Protein AF-A0AAV8E8N6-F1 (afdb_monomer)

Mean predicted aligned error: 4.52 Å

Radius of gyration: 16.7 Å; Cα contacts (8 Å, |Δi|>4): 224; chains: 1; bounding box: 40×39×43 Å

pLDDT: mean 90.79, std 8.63, range [43.22, 98.56]

Organism: NCBI:txid906938

Secondary structure (DSSP, 8-state):
--EEEEE---GGGGT-TT-HHHHHHHTIIIII--SPPSEEEEEETTTT--SPPP---PPB-HHHHHHHHHHHHHTT-PPPP--SSPPPPHHHHHHHHHH-TT--S-EEEEE--TT--HHHHHHHHHHHGGGGTTTEEEEEEE-S---GGG---TTPPPPHHHHHHHHHHHHHHHT--

Nearest PDB structures (foldseek):
  8in2-assembly2_B  TM=9.311E-01  e=2.155E-17  Beta vulgaris
  2pw6-assembly1_A-2  TM=8.462E-01  e=1.421E-10  Escherichia coli K-12
  8k1n-assembly1_D  TM=3.273E-01  e=4.111E-02  Mycobacterium tuberculosis H37Rv
  8k1o-assembly1_B  TM=3.562E-01  e=6.864E-02  Mycobacterium tuberculosis H37Rv
  2f46-assembly2_B  TM=4.499E-01  e=7.352E-01  Neisseria meningitidis Z2491

Foldseek 3Di:
DDEEEDALDDLCLLPDPVPPSLVVLLCCCPPPNVDDFQAEEEEEQCQPPPDDADAQPAAADVVVVVVLCVLCVVLVNDPDDDDPPDGDHNLPRSSCCNNPVVNHHHYDYDYDDPPDDPVVVVVSVVSCVCVVVVRYYYYYGHDQDDDPVPDDDVVDDDPPVRVVSVVVVVCCVVVDD

Solvent-accessible surface area (backbone atoms only — not comparable to full-atom values): 10488 Å² total; per-residue (Å²): 86,69,74,47,78,44,72,36,76,59,78,56,53,82,76,42,84,83,43,68,69,39,58,54,33,54,39,26,46,79,77,76,44,7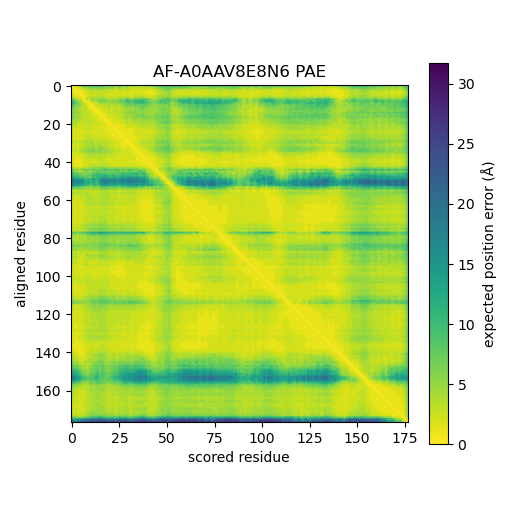0,70,82,52,74,27,35,42,36,37,24,74,43,62,89,54,88,65,94,46,65,87,59,81,41,44,74,25,66,71,55,46,53,51,51,36,52,37,35,40,76,66,71,67,43,89,64,84,88,72,92,80,70,72,71,35,46,41,50,20,56,49,42,51,43,44,46,68,82,33,78,52,24,39,30,78,44,74,62,72,84,95,63,53,72,66,55,55,53,53,50,52,59,50,52,50,66,43,21,80,74,34,27,35,40,36,40,25,46,66,98,70,85,58,78,89,72,62,69,63,90,94,50,83,77,55,66,71,56,56,51,49,52,50,51,51,53,48,60,66,72,65,67,124

Structure (mmCIF, N/CA/C/O backbone):
data_AF-A0AAV8E8N6-F1
#
_entry.id   AF-A0AAV8E8N6-F1
#
loop_
_atom_site.group_PDB
_atom_site.id
_atom_site.type_symbol
_atom_site.label_atom_id
_atom_site.label_alt_id
_atom_site.label_comp_id
_atom_site.label_asym_id
_atom_site.label_entity_id
_atom_site.label_seq_id
_atom_site.pdbx_PDB_ins_code
_atom_site.Cartn_x
_atom_site.Cartn_y
_atom_site.Cartn_z
_atom_site.occupancy
_atom_site.B_iso_or_equiv
_atom_site.auth_seq_id
_atom_site.auth_comp_id
_atom_site.auth_asym_id
_atom_site.auth_atom_id
_atom_site.pdbx_PDB_model_num
ATOM 1 N N . MET A 1 1 ? -10.208 -9.692 3.347 1.00 92.00 1 MET A N 1
ATOM 2 C CA . MET A 1 1 ? -9.450 -9.095 2.228 1.00 92.00 1 MET A CA 1
ATOM 3 C C . MET A 1 1 ? -7.968 -9.370 2.375 1.00 92.00 1 MET A C 1
ATOM 5 O O . MET A 1 1 ? -7.498 -9.444 3.506 1.00 92.00 1 MET A O 1
ATOM 9 N N . ASP A 1 2 ? -7.223 -9.505 1.283 1.00 91.50 2 ASP A N 1
ATOM 10 C CA . ASP A 1 2 ? -5.764 -9.659 1.342 1.00 91.50 2 ASP A CA 1
ATOM 11 C C . ASP A 1 2 ? -5.025 -8.322 1.492 1.00 91.50 2 ASP A C 1
ATOM 13 O O . ASP A 1 2 ? -5.600 -7.240 1.342 1.00 91.50 2 ASP A O 1
ATOM 17 N N . THR A 1 3 ? -3.747 -8.411 1.861 1.00 94.81 3 THR A N 1
ATOM 18 C CA . THR A 1 3 ? -2.829 -7.275 2.010 1.00 94.81 3 THR A CA 1
ATOM 19 C C . THR A 1 3 ? -1.630 -7.503 1.110 1.00 94.81 3 THR A C 1
ATOM 21 O O . THR A 1 3 ? -1.066 -8.595 1.102 1.00 94.81 3 THR A O 1
ATOM 24 N N . PHE A 1 4 ? -1.212 -6.460 0.399 1.00 95.38 4 PHE A N 1
ATOM 25 C CA . PHE A 1 4 ? -0.113 -6.546 -0.553 1.00 95.38 4 PHE A CA 1
ATOM 26 C C . PHE A 1 4 ? 0.960 -5.509 -0.250 1.00 95.38 4 PHE A C 1
ATOM 28 O O . PHE A 1 4 ? 0.671 -4.404 0.203 1.00 95.38 4 PHE A O 1
ATOM 35 N N . PHE A 1 5 ? 2.208 -5.871 -0.526 1.00 94.25 5 PHE A N 1
ATOM 36 C CA . PHE A 1 5 ? 3.306 -4.925 -0.659 1.00 94.25 5 PHE A CA 1
ATOM 37 C C . PHE A 1 5 ? 3.733 -4.926 -2.123 1.00 94.25 5 PHE A C 1
ATOM 39 O O . PHE A 1 5 ? 4.039 -5.987 -2.667 1.00 94.25 5 PHE A O 1
ATOM 46 N N . ILE A 1 6 ? 3.719 -3.761 -2.763 1.00 92.69 6 ILE A N 1
ATOM 47 C CA . ILE A 1 6 ? 3.996 -3.617 -4.189 1.00 92.69 6 ILE A CA 1
ATOM 48 C C . ILE A 1 6 ? 5.122 -2.604 -4.379 1.00 92.69 6 ILE A C 1
ATOM 50 O O . ILE A 1 6 ? 5.134 -1.519 -3.785 1.00 92.69 6 ILE A O 1
ATOM 54 N N . ALA A 1 7 ? 6.079 -2.979 -5.228 1.00 88.19 7 ALA A N 1
ATOM 55 C CA . ALA A 1 7 ? 7.126 -2.072 -5.652 1.00 88.19 7 ALA A CA 1
ATOM 56 C C . ALA A 1 7 ? 6.526 -0.966 -6.531 1.00 88.19 7 ALA A C 1
ATOM 58 O O . ALA A 1 7 ? 5.975 -1.262 -7.589 1.00 88.19 7 ALA A O 1
ATOM 59 N N . HIS A 1 8 ? 6.617 0.295 -6.106 1.00 80.06 8 HIS A N 1
ATOM 60 C CA . HIS A 1 8 ? 5.910 1.384 -6.793 1.00 80.06 8 HIS A CA 1
ATOM 61 C C . HIS A 1 8 ? 6.527 1.766 -8.145 1.00 80.06 8 HIS A C 1
ATOM 63 O O . HIS A 1 8 ? 5.823 2.256 -9.025 1.00 80.06 8 HIS A O 1
ATOM 69 N N . GLY A 1 9 ? 7.818 1.468 -8.324 1.00 75.69 9 GLY A N 1
ATOM 70 C CA . GLY A 1 9 ? 8.523 1.611 -9.591 1.00 75.69 9 GLY A CA 1
ATOM 71 C C . GLY A 1 9 ? 8.601 3.053 -10.098 1.00 75.69 9 GLY A C 1
ATOM 72 O O . GLY A 1 9 ? 8.315 4.017 -9.393 1.00 75.69 9 GLY A O 1
ATOM 73 N N . SER A 1 10 ? 9.038 3.208 -11.346 1.00 76.94 10 SER A N 1
ATOM 74 C CA . SER A 1 10 ? 9.109 4.518 -11.998 1.00 76.94 10 SER A CA 1
ATOM 75 C C . SER A 1 10 ? 7.748 4.919 -12.564 1.00 76.94 10 SER A C 1
ATOM 77 O O . SER A 1 10 ? 7.016 4.084 -13.093 1.00 76.94 10 SER A O 1
ATOM 79 N N . VAL A 1 11 ? 7.465 6.224 -12.590 1.00 80.50 11 VAL A N 1
ATOM 80 C CA . VAL A 1 11 ? 6.330 6.804 -13.335 1.00 80.50 11 VAL A CA 1
ATOM 81 C C . VAL A 1 11 ? 6.312 6.395 -14.815 1.00 80.50 11 VAL A C 1
ATOM 83 O O . VAL A 1 11 ? 5.247 6.364 -15.432 1.00 80.50 11 VAL A O 1
ATOM 86 N N . ASN A 1 12 ? 7.462 5.999 -15.375 1.00 84.00 12 ASN A N 1
ATOM 87 C CA . ASN A 1 12 ? 7.563 5.461 -16.732 1.00 84.00 12 ASN A CA 1
ATOM 88 C C . ASN A 1 12 ? 6.722 4.194 -16.936 1.00 84.00 12 ASN A C 1
ATOM 90 O O . ASN A 1 12 ? 6.331 3.921 -18.064 1.00 84.00 12 ASN A O 1
ATOM 94 N N . MET A 1 13 ? 6.360 3.466 -15.873 1.00 85.94 13 MET A N 1
ATOM 95 C CA . MET A 1 13 ? 5.451 2.316 -15.948 1.00 85.94 13 MET A CA 1
ATOM 96 C C . MET A 1 13 ? 4.086 2.647 -16.549 1.00 85.94 13 MET A C 1
ATOM 98 O O . MET A 1 13 ? 3.403 1.738 -17.011 1.00 85.94 13 MET A O 1
ATOM 102 N N . VAL A 1 14 ? 3.675 3.920 -16.564 1.00 85.06 14 VAL A N 1
ATOM 103 C CA . VAL A 1 14 ? 2.420 4.352 -17.197 1.00 85.06 14 VAL A CA 1
ATOM 104 C C . VAL A 1 14 ? 2.531 4.413 -18.726 1.00 85.06 14 VAL A C 1
ATOM 106 O O . VAL A 1 14 ? 1.514 4.252 -19.402 1.00 85.06 14 VAL A O 1
ATOM 109 N N . VAL A 1 15 ? 3.737 4.565 -19.279 1.00 86.06 15 VAL A N 1
ATOM 110 C CA . VAL A 1 15 ? 3.964 4.740 -20.727 1.00 86.06 15 VAL A CA 1
ATOM 111 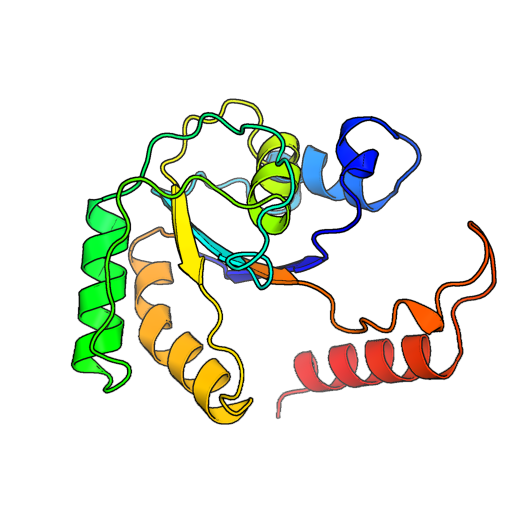C C . VAL A 1 15 ? 4.759 3.607 -21.374 1.00 86.06 15 VAL A C 1
ATOM 113 O O . VAL A 1 15 ? 4.535 3.311 -22.542 1.00 86.06 15 VAL A O 1
ATOM 116 N N . ASP A 1 16 ? 5.666 2.970 -20.639 1.00 86.19 16 ASP A N 1
ATOM 117 C CA . ASP A 1 16 ? 6.547 1.929 -21.156 1.00 86.19 16 ASP A CA 1
ATOM 118 C C . ASP A 1 16 ? 5.912 0.545 -20.977 1.00 86.19 16 ASP A C 1
ATOM 120 O O . ASP A 1 16 ? 5.837 -0.003 -19.873 1.00 86.19 16 ASP A O 1
ATOM 124 N N . GLU A 1 17 ? 5.438 -0.017 -22.088 1.00 87.44 17 GLU A N 1
ATOM 125 C CA . GLU A 1 17 ? 4.788 -1.329 -22.136 1.00 87.44 17 GLU A CA 1
ATOM 126 C C . GLU A 1 17 ? 5.757 -2.504 -21.967 1.00 87.44 17 GLU A C 1
ATOM 128 O O . GLU A 1 17 ? 5.320 -3.628 -21.730 1.00 87.44 17 GLU A O 1
ATOM 133 N N . THR A 1 18 ? 7.066 -2.259 -22.052 1.00 86.56 18 THR A N 1
ATOM 134 C CA . THR A 1 18 ? 8.084 -3.308 -21.923 1.00 86.56 18 THR A CA 1
ATOM 135 C C . THR A 1 18 ? 8.379 -3.670 -20.469 1.00 86.56 18 THR A C 1
ATOM 137 O O . THR A 1 18 ? 8.950 -4.729 -20.209 1.00 86.56 18 THR A O 1
ATOM 140 N N . ILE A 1 19 ? 7.961 -2.835 -19.509 1.00 86.12 19 ILE A N 1
ATOM 141 C CA . ILE A 1 19 ? 8.212 -3.059 -18.083 1.00 86.12 19 ILE A CA 1
ATOM 142 C C . ILE A 1 19 ? 7.335 -4.217 -17.576 1.00 86.12 19 ILE A C 1
ATOM 144 O O . ILE A 1 19 ? 6.116 -4.055 -17.483 1.00 86.12 19 ILE A O 1
ATOM 148 N N . PRO A 1 20 ? 7.909 -5.357 -17.135 1.00 85.69 20 PRO A N 1
ATOM 149 C CA . PRO A 1 20 ? 7.118 -6.529 -16.743 1.00 85.69 20 PRO A CA 1
ATOM 150 C C . PRO A 1 20 ? 6.126 -6.263 -15.602 1.00 85.69 20 PRO A C 1
ATOM 152 O O . PRO A 1 20 ? 5.019 -6.804 -15.589 1.00 85.69 20 PRO A O 1
ATOM 155 N N . ALA A 1 21 ? 6.493 -5.385 -14.661 1.00 87.25 21 ALA A N 1
ATOM 156 C CA . ALA A 1 21 ? 5.623 -4.993 -13.553 1.00 87.25 21 ALA A CA 1
ATOM 157 C C . ALA A 1 21 ? 4.324 -4.313 -14.028 1.00 87.25 21 ALA A C 1
ATOM 159 O O . ALA A 1 21 ? 3.302 -4.421 -13.355 1.00 87.25 21 ALA A O 1
ATOM 160 N N . ARG A 1 22 ? 4.327 -3.652 -15.195 1.00 91.38 22 ARG A N 1
ATOM 161 C CA . ARG A 1 22 ? 3.123 -3.036 -15.766 1.00 91.38 22 ARG A CA 1
ATOM 162 C C . ARG A 1 22 ? 2.084 -4.095 -16.122 1.00 91.38 22 ARG A C 1
ATOM 164 O O . ARG A 1 22 ? 0.941 -3.965 -15.696 1.00 91.38 22 ARG A O 1
ATOM 171 N N . SER A 1 23 ? 2.482 -5.144 -16.844 1.00 91.06 23 SER A N 1
ATOM 172 C CA . SER A 1 23 ? 1.577 -6.231 -17.240 1.00 91.06 23 SER A CA 1
ATOM 173 C C . SER A 1 23 ? 0.965 -6.922 -16.024 1.00 91.06 23 SER A C 1
ATOM 175 O O . SER A 1 23 ? -0.238 -7.166 -16.001 1.00 91.06 23 SER A O 1
ATOM 177 N N . PHE A 1 24 ? 1.765 -7.146 -14.974 1.00 92.50 24 PHE A N 1
ATOM 178 C CA . PHE A 1 24 ? 1.269 -7.663 -13.697 1.00 92.50 24 PHE A CA 1
ATOM 179 C C . PHE A 1 24 ? 0.169 -6.767 -13.102 1.00 92.50 24 PHE A C 1
ATOM 181 O O . PHE A 1 24 ? -0.919 -7.252 -12.791 1.00 92.50 24 PHE A O 1
ATOM 188 N N . LEU A 1 25 ? 0.400 -5.453 -13.000 1.00 94.19 25 LEU A N 1
ATOM 189 C CA . LEU A 1 25 ? -0.595 -4.524 -12.454 1.00 94.19 25 LEU A CA 1
ATOM 190 C C . LEU A 1 25 ? -1.843 -4.399 -13.341 1.00 94.19 25 LEU A C 1
ATOM 192 O O . LEU A 1 25 ? -2.940 -4.269 -12.815 1.00 94.19 25 LEU A O 1
ATOM 196 N N . GLN A 1 26 ? -1.714 -4.489 -14.665 1.00 94.56 26 GLN A N 1
ATOM 197 C CA . GLN A 1 26 ? -2.865 -4.474 -15.577 1.00 94.56 26 GLN A CA 1
ATOM 198 C C . GLN A 1 26 ? -3.716 -5.748 -15.471 1.00 94.56 26 GLN A C 1
ATOM 200 O O . GLN A 1 26 ? -4.938 -5.686 -15.596 1.00 94.56 26 GLN A O 1
ATOM 205 N N . SER A 1 27 ? -3.088 -6.893 -15.188 1.00 94.81 27 SER A N 1
ATOM 206 C CA . SER A 1 27 ? -3.781 -8.162 -14.919 1.00 94.81 27 SER A CA 1
ATOM 207 C C . SER A 1 27 ? -4.387 -8.246 -13.512 1.00 94.81 27 SER A C 1
ATOM 209 O O . SER A 1 27 ? -5.024 -9.235 -13.165 1.00 94.81 27 SER A O 1
ATOM 211 N N . TRP A 1 28 ? -4.226 -7.209 -12.681 1.00 95.25 28 TRP A N 1
ATOM 212 C CA . TRP A 1 28 ? -4.554 -7.255 -11.255 1.00 95.25 28 TRP A CA 1
ATOM 213 C C . TRP A 1 28 ? -5.972 -7.753 -10.959 1.00 95.25 28 TRP A C 1
ATOM 215 O O . TRP A 1 28 ? -6.145 -8.658 -10.145 1.00 95.25 28 TRP A O 1
ATOM 225 N N . LYS A 1 29 ? -6.984 -7.195 -11.634 1.00 93.50 29 LYS A N 1
ATOM 226 C CA . LYS A 1 29 ? -8.398 -7.557 -11.422 1.00 93.50 29 LYS A CA 1
ATOM 227 C C . LYS A 1 29 ? -8.732 -8.974 -11.896 1.00 93.50 29 LYS A C 1
ATOM 229 O O . LYS A 1 29 ? -9.696 -9.543 -11.402 1.00 93.50 29 LYS A O 1
ATOM 234 N N . SER A 1 30 ? -8.002 -9.533 -12.860 1.00 93.81 30 SER A N 1
ATOM 235 C CA . SER A 1 30 ? -8.275 -10.884 -13.367 1.00 93.81 30 SER A CA 1
ATOM 236 C C . SER A 1 30 ? -7.506 -11.958 -12.605 1.00 93.81 30 SER A C 1
ATOM 238 O O . SER A 1 30 ? -8.071 -13.008 -12.307 1.00 93.81 30 SER A O 1
ATOM 240 N N . ASP A 1 31 ? -6.249 -11.678 -12.262 1.00 93.81 31 ASP A N 1
ATOM 241 C CA . ASP A 1 31 ? -5.292 -12.716 -11.875 1.00 93.81 31 ASP A CA 1
ATOM 242 C C . ASP A 1 31 ? -4.976 -12.696 -10.373 1.00 93.81 31 ASP A C 1
ATOM 244 O O . ASP A 1 31 ? -4.645 -13.734 -9.802 1.00 93.81 31 ASP A O 1
ATOM 248 N N . THR A 1 32 ? -5.104 -11.534 -9.721 1.00 93.62 32 THR A N 1
ATOM 249 C CA . THR A 1 32 ? -4.682 -11.344 -8.321 1.00 93.62 32 THR A CA 1
ATOM 250 C C . THR A 1 32 ? -5.847 -11.012 -7.394 1.00 93.62 32 THR A C 1
ATOM 252 O O . THR A 1 32 ? -5.953 -11.578 -6.310 1.00 93.62 32 THR A O 1
ATOM 255 N N . MET A 1 33 ? -6.726 -10.092 -7.797 1.00 93.25 33 MET A N 1
ATOM 256 C CA . MET A 1 33 ? -7.781 -9.541 -6.948 1.00 93.25 33 MET A CA 1
ATOM 257 C C . MET A 1 33 ? -9.113 -9.425 -7.709 1.00 93.25 33 MET A C 1
ATOM 259 O O . MET A 1 33 ? -9.517 -8.323 -8.092 1.00 93.25 33 MET A O 1
ATOM 263 N N . PRO A 1 34 ? -9.812 -10.553 -7.936 1.00 90.62 34 PRO A N 1
ATOM 264 C CA . PRO A 1 34 ? -11.099 -10.554 -8.632 1.00 90.62 34 PRO A CA 1
ATOM 265 C C . PRO A 1 34 ? -12.222 -9.911 -7.811 1.00 90.62 34 PRO A C 1
ATOM 267 O O . PRO A 1 34 ? -13.189 -9.390 -8.369 1.00 90.62 34 PRO A O 1
ATOM 270 N N . GLU A 1 35 ? -12.106 -9.917 -6.481 1.00 93.62 35 GLU A N 1
ATOM 271 C CA . GLU A 1 35 ? -13.052 -9.237 -5.602 1.00 93.62 35 GLU A CA 1
ATOM 272 C C . GLU A 1 35 ? -12.821 -7.723 -5.619 1.00 93.62 35 GLU A C 1
ATOM 274 O O . GLU A 1 35 ? -11.705 -7.236 -5.449 1.00 93.62 35 GLU A O 1
ATOM 279 N N . THR A 1 36 ? -13.897 -6.950 -5.772 1.00 94.62 36 THR A N 1
ATOM 280 C CA . THR A 1 36 ? -13.811 -5.487 -5.698 1.00 94.62 36 THR A CA 1
ATOM 281 C C . THR A 1 36 ? -13.821 -5.034 -4.233 1.00 94.62 36 THR A C 1
ATOM 283 O O . THR A 1 36 ? -14.815 -5.272 -3.540 1.00 94.62 36 THR A O 1
ATOM 286 N N . PRO A 1 37 ? -12.762 -4.366 -3.735 1.00 97.38 37 PRO A N 1
ATOM 287 C CA . PRO A 1 37 ? -12.751 -3.845 -2.375 1.00 97.38 37 PRO A CA 1
ATOM 288 C C . PRO A 1 37 ? -13.731 -2.689 -2.195 1.00 97.38 37 PRO A C 1
ATOM 290 O O . PRO A 1 37 ? -13.994 -1.917 -3.117 1.00 97.38 37 PRO A O 1
ATOM 293 N N . LYS A 1 38 ? -14.232 -2.528 -0.966 1.00 98.06 38 LYS A N 1
ATOM 294 C CA . LYS A 1 38 ? -15.100 -1.393 -0.612 1.00 98.06 38 LYS A CA 1
ATOM 295 C C . LYS A 1 38 ? -14.332 -0.072 -0.589 1.00 98.06 38 LYS A C 1
ATOM 297 O O . LYS A 1 38 ? -14.908 0.976 -0.862 1.00 98.06 38 LYS A O 1
ATOM 302 N N . ALA A 1 39 ? -13.053 -0.133 -0.228 1.00 98.44 39 ALA A N 1
ATOM 303 C CA . ALA A 1 39 ? -12.111 0.976 -0.242 1.00 98.44 39 ALA A CA 1
ATOM 304 C C . ALA A 1 39 ? -10.670 0.439 -0.250 1.00 98.44 39 ALA A C 1
ATOM 306 O O . ALA A 1 39 ? -10.427 -0.721 0.097 1.00 98.44 39 ALA A O 1
ATOM 307 N N . ILE A 1 40 ? -9.715 1.289 -0.618 1.00 98.31 40 ILE A N 1
ATOM 308 C CA . ILE A 1 40 ? -8.283 0.976 -0.625 1.00 98.31 40 ILE A CA 1
ATOM 309 C C . ILE A 1 40 ? -7.571 1.872 0.390 1.00 98.31 40 ILE A C 1
ATOM 311 O O . ILE A 1 40 ? -7.747 3.091 0.373 1.00 98.31 40 ILE A O 1
ATOM 315 N N . LEU A 1 41 ? -6.751 1.267 1.250 1.00 98.25 41 LEU A N 1
ATOM 316 C CA . LEU A 1 41 ? -5.783 1.967 2.087 1.00 98.25 41 LEU A CA 1
ATOM 317 C C . LEU A 1 41 ? -4.397 1.869 1.443 1.00 98.25 41 LEU A C 1
ATOM 319 O O . LEU A 1 41 ? -3.794 0.795 1.430 1.00 98.25 41 LEU A O 1
ATOM 323 N N . MET A 1 42 ? -3.888 2.992 0.943 1.00 96.94 42 MET A N 1
ATOM 324 C CA . MET A 1 42 ? -2.528 3.109 0.417 1.00 96.94 42 MET A CA 1
ATOM 325 C C . MET A 1 42 ? -1.579 3.570 1.521 1.00 96.94 42 MET A C 1
ATOM 327 O O . MET A 1 42 ? -1.782 4.631 2.099 1.00 96.94 42 MET A O 1
ATOM 331 N N . ILE A 1 43 ? -0.517 2.817 1.789 1.00 95.50 43 ILE A N 1
ATOM 332 C CA . ILE A 1 43 ? 0.560 3.208 2.706 1.00 95.50 43 ILE A CA 1
ATOM 333 C C . ILE A 1 43 ? 1.805 3.447 1.854 1.00 95.50 43 ILE A C 1
ATOM 335 O O . ILE A 1 43 ? 2.365 2.491 1.323 1.00 95.50 43 ILE A O 1
ATOM 339 N N . SER A 1 44 ? 2.225 4.701 1.682 1.00 90.50 44 SER A N 1
ATOM 340 C CA . SER A 1 44 ? 3.302 5.061 0.744 1.00 90.50 44 SER A CA 1
ATOM 341 C C . SER A 1 44 ? 4.413 5.852 1.425 1.00 90.50 44 SER A C 1
ATOM 343 O O . SER A 1 44 ? 4.152 6.787 2.186 1.00 90.50 44 SER A O 1
ATOM 345 N N . GLY A 1 45 ? 5.661 5.494 1.113 1.00 80.44 45 GLY A N 1
ATOM 346 C CA . GLY A 1 45 ? 6.854 6.216 1.568 1.00 80.44 45 GLY A CA 1
ATOM 347 C C . GLY A 1 45 ? 7.070 7.573 0.885 1.00 80.44 45 GLY A C 1
ATOM 348 O O . GLY A 1 45 ? 7.926 8.337 1.315 1.00 80.44 45 GLY A O 1
ATOM 349 N N . HIS A 1 46 ? 6.295 7.895 -0.156 1.00 81.81 46 HIS A N 1
ATOM 350 C CA . HIS A 1 46 ? 6.444 9.129 -0.936 1.00 81.81 46 HIS A CA 1
ATOM 351 C C . HIS A 1 46 ? 5.526 10.271 -0.487 1.00 81.81 46 HIS A C 1
ATOM 353 O O . HIS A 1 46 ? 5.447 11.294 -1.173 1.00 81.81 46 HIS A O 1
ATOM 359 N N . TRP A 1 47 ? 4.873 10.139 0.671 1.00 76.62 47 TRP A N 1
ATOM 360 C CA . TRP A 1 47 ? 3.946 11.147 1.191 1.00 76.62 47 TRP A CA 1
ATOM 361 C C . TRP A 1 47 ? 4.583 12.540 1.301 1.00 76.62 47 TRP A C 1
ATOM 363 O O . TRP A 1 47 ? 3.972 13.528 0.887 1.00 76.62 47 TRP A O 1
ATOM 373 N N . ASP A 1 48 ? 5.831 12.600 1.775 1.00 75.56 48 ASP A N 1
ATOM 374 C CA . ASP A 1 48 ? 6.591 13.841 1.986 1.00 75.56 48 ASP A CA 1
ATOM 375 C C . ASP A 1 48 ? 7.211 14.409 0.694 1.00 75.56 48 ASP A C 1
ATOM 377 O O . ASP A 1 48 ? 7.947 15.392 0.737 1.00 75.56 48 ASP A O 1
ATOM 381 N N . THR A 1 49 ? 6.965 13.793 -0.470 1.00 69.38 49 THR A N 1
ATOM 382 C CA . THR A 1 49 ? 7.516 14.291 -1.737 1.00 69.38 49 THR A CA 1
ATOM 383 C C . THR A 1 49 ? 6.616 15.355 -2.370 1.00 69.38 49 THR A C 1
ATOM 385 O O . THR A 1 49 ? 5.445 15.105 -2.662 1.00 69.38 49 THR A O 1
ATOM 388 N N . ASP A 1 50 ? 7.205 16.518 -2.663 1.00 64.88 50 ASP A N 1
ATOM 389 C CA . ASP A 1 50 ? 6.580 17.636 -3.396 1.00 64.88 50 ASP A CA 1
ATOM 390 C C . ASP A 1 50 ? 6.640 17.466 -4.929 1.00 64.88 50 ASP A C 1
ATOM 392 O O . ASP A 1 50 ? 6.360 18.390 -5.695 1.00 64.88 50 ASP A O 1
ATOM 396 N N . ALA A 1 51 ? 7.046 16.286 -5.408 1.00 60.94 51 ALA A N 1
ATOM 397 C CA . ALA A 1 51 ? 7.216 16.033 -6.831 1.00 60.94 51 ALA A CA 1
ATOM 398 C C . ALA A 1 51 ? 5.860 16.032 -7.569 1.00 60.94 51 ALA A C 1
ATOM 400 O O . ALA A 1 51 ? 4.871 15.508 -7.041 1.00 60.94 51 ALA A O 1
ATOM 401 N N . PRO A 1 52 ? 5.798 16.548 -8.813 1.00 55.81 52 PRO A N 1
ATOM 402 C CA . PRO A 1 52 ? 4.612 16.429 -9.650 1.00 55.81 52 PRO A CA 1
ATOM 403 C C . PRO A 1 52 ? 4.194 14.962 -9.776 1.00 55.81 52 PRO A C 1
ATOM 405 O O . PRO A 1 52 ? 4.948 14.128 -10.273 1.00 55.81 52 PRO A O 1
ATOM 408 N N . THR A 1 53 ? 2.984 14.651 -9.320 1.00 67.81 53 THR A N 1
ATOM 409 C CA . THR A 1 53 ? 2.396 13.314 -9.419 1.00 67.81 53 THR A CA 1
ATOM 410 C C . THR A 1 53 ? 1.361 13.275 -10.537 1.00 67.81 53 THR A C 1
ATOM 412 O O . THR A 1 53 ? 0.655 14.256 -10.792 1.00 67.81 53 THR A O 1
ATOM 415 N N . LEU A 1 54 ? 1.243 12.127 -11.203 1.00 78.00 54 LEU A N 1
ATOM 416 C CA . LEU A 1 54 ? 0.124 11.867 -12.100 1.00 78.00 54 LEU A CA 1
ATOM 417 C C . LEU A 1 54 ? -1.171 11.836 -11.279 1.00 78.00 54 LEU A C 1
ATOM 419 O O . LEU A 1 54 ? -1.275 11.127 -10.276 1.00 78.00 54 LEU A O 1
ATOM 423 N N . LYS A 1 55 ? -2.168 12.622 -11.694 1.00 85.25 55 LYS A N 1
ATOM 424 C CA . LYS A 1 55 ? -3.435 12.738 -10.967 1.00 85.25 55 LYS A CA 1
ATOM 425 C C . LYS A 1 55 ? -4.318 11.522 -11.243 1.00 85.25 55 LYS A C 1
ATOM 427 O O . LYS A 1 55 ? -4.864 11.395 -12.334 1.00 85.25 55 LYS A O 1
ATOM 432 N N . TYR A 1 56 ? -4.497 10.669 -10.239 1.00 92.19 56 TYR A N 1
ATOM 433 C CA . TYR A 1 56 ? -5.459 9.566 -10.267 1.00 92.19 56 TYR A CA 1
ATOM 434 C C . TYR A 1 56 ? -6.771 10.001 -9.585 1.00 92.19 56 TYR A C 1
ATOM 436 O O . TYR A 1 56 ? -6.744 10.338 -8.399 1.00 92.19 56 TYR A O 1
ATOM 444 N N . PRO A 1 57 ? -7.908 10.067 -10.303 1.00 94.19 57 PRO A N 1
ATOM 445 C CA . PRO A 1 57 ? -9.112 10.758 -9.838 1.00 94.19 57 PRO A CA 1
ATOM 446 C C . PRO A 1 57 ? -10.041 9.876 -8.985 1.00 94.19 57 PRO A C 1
ATOM 448 O O . PRO A 1 57 ? -11.259 9.961 -9.123 1.00 94.19 57 PRO A O 1
ATOM 451 N N . ALA A 1 58 ? -9.492 9.032 -8.109 1.00 95.06 58 ALA A N 1
ATOM 452 C CA . ALA A 1 58 ? -10.325 8.232 -7.216 1.00 95.06 58 ALA A CA 1
ATOM 453 C C . ALA A 1 58 ? -11.078 9.106 -6.198 1.00 95.06 58 ALA A C 1
ATOM 455 O O . ALA A 1 58 ? -10.534 10.112 -5.726 1.00 95.06 58 ALA A O 1
ATOM 456 N N . PRO A 1 59 ? -12.311 8.726 -5.811 1.00 96.25 59 PRO A N 1
ATOM 457 C CA . PRO A 1 59 ? -12.997 9.385 -4.714 1.00 96.25 59 PRO A CA 1
ATOM 458 C C . PRO A 1 59 ? -12.205 9.198 -3.413 1.00 96.25 59 PRO A C 1
ATOM 460 O O . PRO A 1 59 ? -11.657 8.129 -3.147 1.00 96.25 59 PRO A O 1
ATOM 463 N N . GLY A 1 60 ? -12.157 10.233 -2.575 1.00 95.56 60 GLY A N 1
ATOM 464 C CA . GLY A 1 60 ? -11.598 10.098 -1.230 1.00 95.56 60 GLY A CA 1
ATOM 465 C C . GLY A 1 60 ? -12.442 9.147 -0.374 1.00 95.56 60 GLY A C 1
ATOM 466 O O . GLY A 1 60 ? -13.661 9.076 -0.541 1.00 95.56 60 GLY A O 1
ATOM 467 N N . ALA A 1 61 ? -11.812 8.438 0.564 1.00 97.19 61 ALA A N 1
ATOM 468 C CA . ALA A 1 61 ? -12.486 7.520 1.486 1.00 97.19 61 ALA A CA 1
ATOM 469 C C . ALA A 1 61 ? -12.534 8.074 2.931 1.00 97.19 61 ALA A C 1
ATOM 471 O O . ALA A 1 61 ? -11.810 7.579 3.796 1.00 97.19 61 ALA A O 1
ATOM 472 N N . PRO A 1 62 ? -13.376 9.083 3.243 1.00 96.56 62 PRO A N 1
ATOM 473 C CA . PRO A 1 62 ? -13.388 9.738 4.558 1.00 96.56 62 PRO A CA 1
ATOM 474 C C . PRO A 1 62 ? -13.765 8.793 5.708 1.00 96.56 62 PRO A C 1
ATOM 476 O O . PRO A 1 62 ? -13.173 8.870 6.779 1.00 96.56 62 PRO A O 1
ATOM 479 N N . HIS A 1 63 ? -14.690 7.853 5.484 1.00 97.38 63 HIS A N 1
ATOM 480 C CA . HIS A 1 63 ? -15.031 6.841 6.492 1.00 97.38 63 HIS A CA 1
ATOM 481 C C . HIS A 1 63 ? -13.853 5.910 6.797 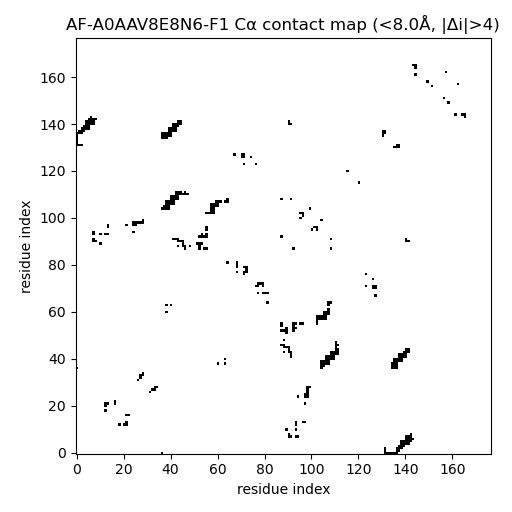1.00 97.38 63 HIS A C 1
ATOM 483 O O . HIS A 1 63 ? -13.634 5.556 7.952 1.00 97.38 63 HIS A O 1
ATOM 489 N N . LEU A 1 64 ? -13.067 5.550 5.776 1.00 98.25 64 LEU A N 1
ATOM 490 C CA . LEU A 1 64 ? -11.850 4.766 5.968 1.00 98.25 64 LEU A CA 1
ATOM 491 C C . LEU A 1 64 ? -10.783 5.581 6.710 1.00 98.25 64 LEU A C 1
ATOM 493 O O . LEU A 1 64 ? -10.160 5.051 7.621 1.00 98.25 64 LEU A O 1
ATOM 497 N N . ALA A 1 65 ? -10.604 6.862 6.372 1.00 97.88 65 ALA A N 1
ATOM 498 C CA . ALA A 1 65 ? -9.658 7.743 7.060 1.00 97.88 65 ALA A CA 1
ATOM 499 C C . ALA A 1 65 ? -9.977 7.860 8.560 1.00 97.88 65 ALA A C 1
ATOM 501 O O . ALA A 1 65 ? -9.097 7.663 9.397 1.00 97.88 65 ALA A O 1
ATOM 502 N N . GLN A 1 66 ? -11.250 8.080 8.898 1.00 97.81 66 GLN A N 1
ATOM 503 C CA . GLN A 1 66 ? -11.709 8.110 10.286 1.00 97.81 66 GLN A CA 1
ATOM 504 C C . GLN A 1 66 ? -11.457 6.769 10.990 1.00 97.81 66 GLN A C 1
ATOM 506 O O . GLN A 1 66 ? -10.928 6.739 12.099 1.00 97.81 66 GLN A O 1
ATOM 511 N N . ARG A 1 67 ? -11.773 5.650 10.330 1.00 98.31 67 ARG A N 1
ATOM 512 C CA . ARG A 1 67 ? -11.562 4.314 10.892 1.00 98.31 67 ARG A CA 1
ATOM 513 C C . ARG A 1 67 ? -10.082 4.009 11.144 1.00 98.31 67 ARG A C 1
ATOM 515 O O . ARG A 1 67 ? -9.739 3.443 12.179 1.00 98.31 67 ARG A O 1
ATOM 522 N N . VAL A 1 68 ? -9.204 4.399 10.220 1.00 98.31 68 VAL A N 1
ATOM 523 C CA . VAL A 1 68 ? -7.743 4.294 10.366 1.00 98.31 68 VAL A CA 1
ATOM 524 C C . VAL A 1 68 ? -7.269 5.117 11.561 1.00 98.31 68 VAL A C 1
ATOM 526 O O . VAL A 1 68 ? -6.556 4.584 12.410 1.00 98.31 68 VAL A O 1
ATOM 529 N N . LYS A 1 69 ? -7.701 6.380 11.666 1.00 98.19 69 LYS A N 1
ATOM 530 C CA . LYS A 1 69 ? -7.386 7.255 12.803 1.00 98.19 69 LYS A CA 1
ATOM 531 C C . LYS A 1 69 ? -7.793 6.611 14.129 1.00 98.19 69 LYS A C 1
ATOM 533 O O . LYS A 1 69 ? -6.959 6.486 15.017 1.00 98.19 69 LYS A O 1
ATOM 538 N N . GLU A 1 70 ? -9.031 6.129 14.241 1.00 98.25 70 GLU A N 1
ATOM 539 C CA . GLU A 1 70 ? -9.539 5.469 15.452 1.00 98.25 70 GLU A CA 1
ATOM 540 C C . GLU A 1 70 ? -8.694 4.255 15.868 1.00 98.25 70 GLU A C 1
ATOM 542 O O . GLU A 1 70 ? -8.342 4.119 17.044 1.00 98.25 70 GLU A O 1
ATOM 547 N N . LEU A 1 71 ? -8.353 3.376 14.916 1.00 98.50 71 LEU A N 1
ATOM 548 C CA . LEU A 1 71 ? -7.539 2.183 15.171 1.00 98.50 71 LEU A CA 1
ATOM 549 C C . LEU A 1 71 ? -6.134 2.543 15.663 1.00 98.50 71 LEU A C 1
ATOM 551 O O . LEU A 1 71 ? -5.632 1.932 16.610 1.00 98.50 71 LEU A O 1
ATOM 555 N N . LEU A 1 72 ? -5.506 3.534 15.033 1.00 98.12 72 LEU A N 1
ATOM 556 C CA . LEU A 1 72 ? -4.154 3.974 15.361 1.00 98.12 72 LEU A CA 1
ATOM 557 C C . LEU A 1 72 ? -4.098 4.743 16.686 1.00 98.12 72 LEU A C 1
ATOM 559 O O . LEU A 1 72 ? -3.247 4.432 17.522 1.00 98.12 72 LEU A O 1
ATOM 563 N N . ASP A 1 73 ? -5.021 5.677 16.918 1.00 97.62 73 ASP A N 1
ATOM 564 C CA . ASP A 1 73 ? -5.113 6.432 18.171 1.00 97.62 73 ASP A CA 1
ATOM 565 C C . ASP A 1 73 ? -5.343 5.481 19.358 1.00 97.62 73 ASP A C 1
ATOM 567 O O . ASP A 1 73 ? -4.604 5.522 20.343 1.00 97.62 73 ASP A O 1
ATOM 571 N N . THR A 1 74 ? -6.296 4.549 19.235 1.00 97.69 74 THR A N 1
ATOM 572 C CA . THR A 1 74 ? -6.609 3.570 20.296 1.00 97.69 74 THR A CA 1
ATOM 573 C C . THR A 1 74 ? -5.456 2.596 20.553 1.00 97.69 74 THR A C 1
ATOM 575 O O . THR A 1 74 ? -5.289 2.109 21.670 1.00 97.69 74 THR A O 1
ATOM 578 N N . SER A 1 75 ? -4.629 2.328 19.540 1.00 97.75 75 SER A N 1
ATOM 579 C CA . SER 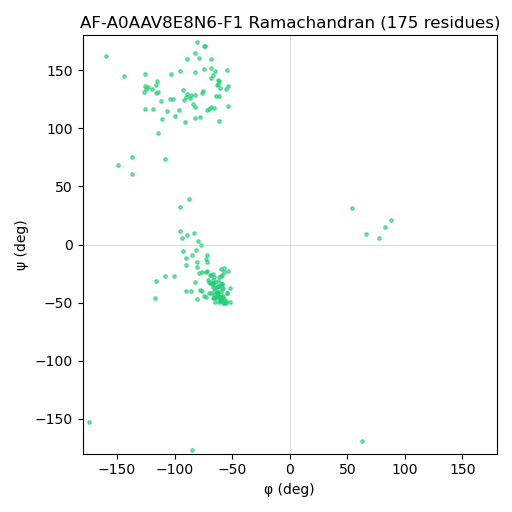A 1 75 ? -3.472 1.430 19.648 1.00 97.75 75 SER A CA 1
ATOM 580 C C . SER A 1 75 ? -2.182 2.143 20.082 1.00 97.75 75 SER A C 1
ATOM 582 O O . SER A 1 75 ? -1.117 1.529 20.076 1.00 97.75 75 SER A O 1
ATOM 584 N N . GLY A 1 76 ? -2.252 3.425 20.466 1.00 97.06 76 GLY A N 1
ATOM 585 C CA . GLY A 1 76 ? -1.110 4.179 20.993 1.00 97.06 76 GLY A CA 1
ATOM 586 C C . GLY A 1 76 ? -0.174 4.763 19.930 1.00 97.06 76 GLY A C 1
ATOM 587 O O . GLY A 1 76 ? 0.942 5.161 20.257 1.00 97.06 76 GLY A O 1
ATOM 588 N N . PHE A 1 77 ? -0.610 4.826 18.668 1.00 95.94 77 PHE A N 1
ATOM 589 C CA . PHE A 1 77 ? 0.134 5.464 17.572 1.00 95.94 77 PHE A CA 1
ATOM 590 C C . PHE A 1 77 ? -0.245 6.936 17.368 1.00 95.94 77 PHE A C 1
ATOM 592 O O . PHE A 1 77 ? 0.385 7.609 16.553 1.00 95.94 77 PHE A O 1
ATOM 599 N N . GLY A 1 78 ? -1.256 7.417 18.095 1.00 89.06 78 GLY A N 1
ATOM 600 C CA . GLY A 1 78 ? -1.769 8.777 18.000 1.00 89.06 78 GLY A CA 1
ATOM 601 C C . GLY A 1 78 ? -0.892 9.863 18.645 1.00 89.06 78 GLY A C 1
ATOM 602 O O . GLY A 1 78 ? 0.048 9.555 19.385 1.00 89.06 78 GLY A O 1
ATOM 603 N N . PRO A 1 79 ? -1.228 11.145 18.410 1.00 93.75 79 PRO A N 1
ATOM 604 C CA . PRO A 1 79 ? -2.384 11.590 17.626 1.00 93.75 79 PRO A CA 1
ATOM 605 C C . PRO A 1 79 ? -2.155 11.441 16.114 1.00 93.75 79 PRO A C 1
ATOM 607 O O . PRO A 1 79 ? -1.136 11.885 15.587 1.00 93.75 79 PRO A O 1
ATOM 610 N N . VAL A 1 80 ? -3.108 10.821 15.413 1.00 95.19 80 VAL A N 1
ATOM 611 C CA . VAL A 1 80 ? -3.120 10.756 13.944 1.00 95.19 80 VAL A CA 1
ATOM 612 C C . VAL A 1 80 ? -3.880 11.950 13.383 1.00 95.19 80 VAL A C 1
ATOM 614 O O . VAL A 1 80 ? -5.030 12.180 13.745 1.00 95.19 80 VAL A O 1
ATOM 617 N N . GLU A 1 81 ? -3.265 12.699 12.474 1.00 94.25 81 GLU A N 1
ATOM 618 C CA . GLU A 1 81 ? -3.882 13.864 11.833 1.00 94.25 81 GLU A CA 1
ATOM 619 C C . GLU A 1 81 ? -4.527 13.507 10.488 1.00 94.25 81 GLU A C 1
ATOM 621 O O . GLU A 1 81 ? -4.067 12.618 9.772 1.00 94.25 81 GLU A O 1
ATOM 626 N N . GLU A 1 82 ? -5.596 14.224 10.135 1.00 94.25 82 GLU A N 1
ATOM 627 C CA . GLU A 1 82 ? -6.267 14.093 8.839 1.00 94.25 82 GLU A CA 1
ATOM 628 C C . GLU A 1 82 ? -5.908 15.271 7.932 1.00 94.25 82 GLU A C 1
ATOM 630 O O . GLU A 1 82 ? -6.168 16.426 8.271 1.00 94.25 82 GLU A O 1
ATOM 635 N N . ASP A 1 83 ? -5.404 14.974 6.736 1.00 91.69 83 ASP A N 1
ATOM 636 C CA . ASP A 1 83 ? -5.245 15.961 5.671 1.00 91.69 83 ASP A CA 1
ATOM 637 C C . ASP A 1 83 ? -6.305 15.730 4.587 1.00 91.69 83 ASP A C 1
ATOM 639 O O . ASP A 1 83 ? -6.327 14.703 3.911 1.00 91.69 83 ASP A O 1
ATOM 643 N N . LYS A 1 84 ? -7.212 16.700 4.434 1.00 89.75 84 LYS A N 1
ATOM 644 C CA . LYS A 1 84 ? -8.314 16.652 3.457 1.00 89.75 84 LYS A CA 1
ATOM 645 C C . LYS A 1 84 ? -7.943 17.256 2.102 1.00 89.75 84 LYS A C 1
ATOM 647 O O . LYS A 1 84 ? -8.723 17.141 1.159 1.00 89.75 84 LYS A O 1
ATOM 652 N N . ALA A 1 85 ? -6.806 17.944 2.019 1.00 86.56 85 ALA A N 1
ATOM 653 C CA . ALA A 1 85 ? -6.331 18.625 0.822 1.00 86.56 85 ALA A CA 1
ATOM 654 C C . ALA A 1 85 ? -5.252 17.817 0.088 1.00 86.56 85 ALA A C 1
ATOM 656 O O . ALA A 1 85 ? -5.120 17.942 -1.133 1.00 86.56 85 ALA A O 1
ATOM 657 N N . ARG A 1 86 ? -4.493 16.981 0.804 1.00 84.69 86 ARG A N 1
ATOM 658 C CA . ARG A 1 86 ? -3.444 16.149 0.216 1.00 84.69 86 ARG A CA 1
ATOM 659 C C . ARG A 1 86 ? -4.037 15.100 -0.725 1.00 84.69 86 ARG A C 1
ATOM 661 O O . ARG A 1 86 ? -4.794 14.220 -0.328 1.00 84.69 86 ARG A O 1
ATOM 668 N N . GLY A 1 87 ? -3.664 15.194 -1.999 1.00 84.88 87 GLY A N 1
ATOM 669 C CA . GLY A 1 87 ? -3.921 14.151 -2.991 1.00 84.88 87 GLY A CA 1
ATOM 670 C C . GLY A 1 87 ? -2.908 13.009 -2.907 1.00 84.88 87 GLY A C 1
ATOM 671 O O . GLY A 1 87 ? -1.906 13.111 -2.197 1.00 84.88 87 GLY A O 1
ATOM 672 N N . LEU A 1 88 ? -3.141 11.955 -3.691 1.00 89.94 88 LEU A N 1
ATOM 673 C CA . LEU A 1 88 ? -2.274 10.777 -3.723 1.00 89.94 88 LEU A CA 1
ATOM 674 C C . LEU A 1 88 ? -0.860 11.104 -4.219 1.00 89.94 88 LEU A C 1
ATOM 676 O O . LEU A 1 88 ? -0.709 11.816 -5.214 1.00 89.94 88 LEU A O 1
ATOM 680 N N . ASP A 1 89 ? 0.171 10.561 -3.571 1.00 88.75 89 ASP A N 1
ATOM 681 C CA . ASP A 1 89 ? 1.537 10.626 -4.113 1.00 88.75 89 ASP A CA 1
ATOM 682 C C . ASP A 1 89 ? 1.731 9.683 -5.311 1.00 88.75 89 ASP A C 1
ATOM 684 O O . ASP A 1 89 ? 0.855 8.882 -5.638 1.00 88.75 89 ASP A O 1
ATOM 688 N N . HIS A 1 90 ? 2.867 9.802 -6.002 1.00 86.81 90 HIS A N 1
ATOM 689 C CA . HIS A 1 90 ? 3.125 9.026 -7.219 1.00 86.81 90 HIS A CA 1
ATOM 690 C C . HIS A 1 90 ? 3.267 7.525 -6.956 1.00 86.81 90 HIS A C 1
ATOM 692 O O . HIS A 1 90 ? 2.896 6.719 -7.809 1.00 86.81 90 HIS A O 1
ATOM 698 N N . GLY A 1 91 ? 3.769 7.157 -5.773 1.00 85.06 91 GLY A N 1
ATOM 699 C CA . GLY A 1 91 ? 3.875 5.773 -5.347 1.00 85.06 91 GLY A CA 1
ATOM 700 C C . GLY A 1 91 ? 2.494 5.133 -5.247 1.00 85.06 91 GLY A C 1
ATOM 701 O O . GLY A 1 91 ? 2.318 3.989 -5.646 1.00 85.06 91 GLY A O 1
ATOM 702 N N . ALA A 1 92 ? 1.484 5.895 -4.825 1.00 90.56 92 ALA A N 1
ATOM 703 C CA . ALA A 1 92 ? 0.102 5.440 -4.834 1.00 90.56 92 ALA A CA 1
ATOM 704 C C . ALA A 1 92 ? -0.573 5.554 -6.215 1.00 90.56 92 ALA A C 1
ATOM 706 O O . ALA A 1 92 ? -1.230 4.613 -6.665 1.00 90.56 92 ALA A O 1
ATOM 707 N N . SER A 1 93 ? -0.443 6.693 -6.898 1.00 91.00 93 SER A N 1
ATOM 708 C CA . SER A 1 93 ? -1.254 7.000 -8.083 1.00 91.00 93 SER A CA 1
ATOM 709 C C . SER A 1 93 ? -0.912 6.141 -9.303 1.00 91.00 93 SER A C 1
ATOM 711 O O . SER A 1 93 ? -1.829 5.667 -9.972 1.00 91.00 93 SER A O 1
ATOM 713 N N . VAL A 1 94 ? 0.374 5.887 -9.573 1.00 90.12 94 VAL A N 1
ATOM 714 C CA . VAL A 1 94 ? 0.829 5.109 -10.744 1.00 90.12 94 VAL A CA 1
ATOM 715 C C . VAL A 1 94 ? 0.301 3.680 -10.700 1.00 90.12 94 VAL A C 1
ATOM 717 O O . VAL A 1 94 ? -0.201 3.167 -11.698 1.00 90.12 94 VAL A O 1
ATOM 720 N N . GLN A 1 95 ? 0.376 3.045 -9.532 1.00 91.06 95 GLN A N 1
ATOM 721 C CA . GLN A 1 95 ? -0.072 1.667 -9.361 1.00 91.06 95 GLN A CA 1
ATOM 722 C C . GLN A 1 95 ? -1.582 1.556 -9.543 1.00 91.06 95 GLN A C 1
ATOM 724 O O . GLN A 1 95 ? -2.065 0.707 -10.289 1.00 91.06 95 GLN A O 1
ATOM 729 N N . LEU A 1 96 ? -2.332 2.466 -8.918 1.00 94.75 96 LEU A N 1
ATOM 730 C CA . LEU A 1 96 ? -3.787 2.459 -8.998 1.00 94.75 96 LEU A CA 1
ATOM 731 C C . LEU A 1 96 ? -4.300 2.758 -10.410 1.00 94.75 96 LEU A C 1
ATOM 733 O O . LEU A 1 96 ? -5.288 2.156 -10.817 1.00 94.75 96 LEU A O 1
ATOM 737 N N . MET A 1 97 ? -3.607 3.599 -11.187 1.00 94.12 97 MET A N 1
ATOM 738 C CA . MET A 1 97 ? -3.920 3.807 -12.608 1.00 94.12 97 MET A CA 1
ATOM 739 C C . MET A 1 97 ? -3.846 2.516 -13.428 1.00 94.12 97 MET A C 1
ATOM 741 O O . MET A 1 97 ? -4.611 2.359 -14.375 1.00 94.12 97 MET A O 1
ATOM 745 N N . LEU A 1 98 ? -2.930 1.607 -13.086 1.00 94.19 98 LEU A N 1
ATOM 746 C CA . LEU A 1 98 ? -2.754 0.33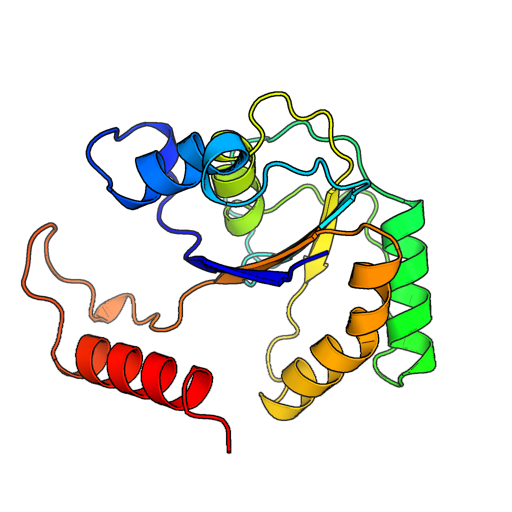9 -13.794 1.00 94.19 98 LEU A CA 1
ATOM 747 C C . LEU A 1 98 ? -3.701 -0.748 -13.269 1.00 94.19 98 LEU A C 1
ATOM 749 O O . LEU A 1 98 ? -4.269 -1.487 -14.066 1.00 94.19 98 LEU A O 1
ATOM 753 N N . MET A 1 99 ? -3.899 -0.815 -11.951 1.00 95.38 99 MET A N 1
ATOM 754 C CA . MET A 1 99 ? -4.725 -1.839 -11.298 1.00 95.38 99 MET A CA 1
ATOM 755 C C . MET A 1 99 ? -6.231 -1.572 -11.412 1.00 95.38 99 MET A C 1
ATOM 757 O O . MET A 1 99 ? -7.021 -2.502 -11.570 1.00 95.38 99 MET A O 1
ATOM 761 N N . TYR A 1 100 ? -6.637 -0.306 -11.295 1.00 96.44 100 TYR A N 1
ATOM 762 C CA . TYR A 1 100 ? -8.033 0.131 -11.214 1.00 96.44 100 TYR A CA 1
ATOM 763 C C . TYR A 1 100 ? -8.273 1.376 -12.088 1.00 96.44 100 TYR A C 1
ATOM 765 O O . TYR A 1 100 ? -8.675 2.424 -11.584 1.00 96.44 100 TYR A O 1
ATOM 773 N N . PRO A 1 101 ? -8.054 1.298 -13.411 1.00 95.50 101 PRO A N 1
ATOM 774 C CA . PRO A 1 101 ? -8.071 2.466 -14.297 1.00 95.50 101 PRO A CA 1
ATOM 775 C C . PRO A 1 101 ? -9.386 3.260 -14.272 1.00 95.50 101 PRO A C 1
ATOM 777 O O . PRO A 1 101 ? -9.388 4.451 -14.574 1.00 95.50 101 PRO A O 1
ATOM 780 N N . GLU A 1 102 ? -10.506 2.635 -13.892 1.00 96.25 102 GLU A N 1
ATOM 781 C CA . GLU A 1 102 ? -11.809 3.300 -13.813 1.00 96.25 102 GLU A CA 1
ATOM 782 C C . GLU A 1 102 ? -11.932 4.283 -12.636 1.00 96.25 102 GLU A C 1
ATOM 784 O O . GLU A 1 102 ? -12.856 5.095 -12.620 1.00 96.25 102 GLU A O 1
ATOM 789 N N . ALA A 1 103 ? -11.022 4.229 -11.655 1.00 96.75 103 ALA A N 1
ATOM 790 C CA . ALA A 1 103 ? -10.970 5.140 -10.509 1.00 96.75 103 ALA A CA 1
ATOM 791 C C . ALA A 1 103 ? -12.279 5.244 -9.700 1.00 96.75 103 ALA A C 1
ATOM 793 O O . ALA A 1 103 ? -12.580 6.279 -9.111 1.00 96.75 103 ALA A O 1
ATOM 794 N N . THR A 1 104 ? -13.064 4.166 -9.638 1.00 97.38 104 THR A N 1
ATOM 795 C CA . THR A 1 104 ? -14.365 4.156 -8.947 1.00 97.38 104 THR A CA 1
ATOM 796 C C . THR A 1 104 ? -14.281 3.760 -7.475 1.00 97.38 104 THR A C 1
ATOM 798 O O . THR A 1 104 ? -15.229 3.989 -6.726 1.00 97.38 104 THR A O 1
ATOM 801 N N . ILE A 1 105 ? -13.178 3.138 -7.051 1.00 98.00 105 ILE A N 1
ATOM 802 C CA . ILE A 1 105 ? -13.007 2.636 -5.684 1.00 98.00 105 ILE A CA 1
ATOM 803 C C . ILE A 1 105 ? -12.483 3.772 -4.791 1.00 98.00 105 ILE A C 1
ATOM 805 O O . ILE A 1 105 ? -11.476 4.385 -5.148 1.00 98.00 105 ILE A O 1
ATOM 809 N N . PRO A 1 106 ? -13.109 4.048 -3.630 1.00 98.00 106 PRO A N 1
ATOM 810 C CA . PRO A 1 106 ? -12.615 5.048 -2.691 1.00 98.00 106 PRO A CA 1
ATOM 811 C C . PRO A 1 106 ? -11.214 4.735 -2.164 1.00 98.00 106 PRO A C 1
ATOM 813 O O . PRO A 1 106 ? -10.944 3.609 -1.743 1.00 98.00 106 PRO A O 1
ATOM 816 N N . VAL A 1 107 ? -10.339 5.742 -2.126 1.00 97.88 107 VAL A N 1
ATOM 817 C CA . VAL A 1 107 ? -8.955 5.604 -1.649 1.00 97.88 107 VAL A CA 1
ATOM 818 C C . VAL A 1 107 ? -8.710 6.518 -0.451 1.00 97.88 107 VAL A C 1
ATOM 820 O O . VAL A 1 107 ? -9.067 7.697 -0.453 1.00 97.88 107 VAL A O 1
ATOM 823 N N . CYS A 1 108 ? -8.085 5.966 0.585 1.00 96.31 108 CYS A N 1
ATOM 824 C CA . CYS A 1 108 ? -7.455 6.708 1.670 1.00 96.31 108 CYS A CA 1
ATOM 825 C C . CYS A 1 108 ? -5.955 6.430 1.610 1.00 96.31 108 CYS A C 1
ATOM 827 O O . CYS A 1 108 ? -5.544 5.300 1.339 1.00 96.31 108 CYS A O 1
ATOM 829 N N . GLN A 1 109 ? -5.140 7.448 1.862 1.00 95.38 109 GLN A N 1
ATOM 830 C CA . GLN A 1 109 ? -3.701 7.285 1.933 1.00 95.38 109 GLN A CA 1
ATOM 831 C C . GLN A 1 109 ? -3.188 7.611 3.339 1.00 95.38 109 GLN A C 1
ATOM 833 O O . GLN A 1 109 ? -3.613 8.585 3.953 1.00 95.38 109 GLN A O 1
ATOM 838 N N . LEU A 1 110 ? -2.270 6.777 3.821 1.00 95.62 110 LEU A N 1
ATOM 839 C CA . LEU A 1 110 ? -1.583 6.882 5.100 1.00 95.62 110 LEU A CA 1
ATOM 840 C C . LEU A 1 110 ? -0.088 7.135 4.863 1.00 95.62 110 LEU A C 1
ATOM 842 O O . LEU A 1 110 ? 0.553 6.439 4.069 1.00 95.62 110 LEU A O 1
ATOM 846 N N . SER A 1 111 ? 0.465 8.127 5.559 1.00 92.75 111 SER A N 1
ATOM 847 C CA . SER A 1 111 ? 1.893 8.445 5.520 1.00 92.75 111 SER A CA 1
ATOM 848 C C . SER A 1 111 ? 2.728 7.437 6.313 1.00 92.75 111 SER A C 1
ATOM 850 O O . SER A 1 111 ? 2.279 6.850 7.302 1.00 92.75 111 SER A O 1
ATOM 852 N N . VAL A 1 112 ? 3.981 7.251 5.899 1.00 90.94 112 VAL A N 1
ATOM 853 C CA . VAL A 1 112 ? 4.978 6.488 6.659 1.00 90.94 112 VAL A CA 1
ATOM 854 C C . VAL A 1 112 ? 5.773 7.448 7.541 1.00 90.94 112 VAL A C 1
ATOM 856 O O . VAL A 1 112 ? 6.228 8.490 7.086 1.00 90.94 112 VAL A O 1
ATOM 859 N N . GLN A 1 113 ? 5.943 7.100 8.817 1.00 90.00 113 GLN A N 1
ATOM 860 C CA . GLN A 1 113 ? 6.647 7.945 9.783 1.00 90.00 113 GLN A CA 1
ATOM 861 C C . GLN A 1 113 ? 8.165 7.772 9.693 1.00 90.00 113 GLN A C 1
ATOM 863 O O . GLN A 1 113 ? 8.711 6.758 10.131 1.00 90.00 113 GLN A O 1
ATOM 868 N N . ASN A 1 114 ? 8.851 8.794 9.185 1.00 85.94 114 ASN A N 1
ATOM 869 C CA . ASN A 1 114 ? 10.309 8.830 9.155 1.00 85.94 114 ASN A CA 1
ATOM 870 C C . ASN A 1 114 ? 10.902 8.783 10.575 1.00 85.94 114 ASN A C 1
ATOM 872 O O . ASN A 1 114 ? 10.389 9.392 11.515 1.00 85.94 114 ASN A O 1
ATOM 876 N N . GLY A 1 115 ? 12.002 8.045 10.738 1.00 87.88 115 GLY A N 1
ATOM 877 C CA . GLY A 1 115 ? 12.727 7.947 12.011 1.00 87.88 115 GLY A CA 1
ATOM 878 C C . GLY A 1 115 ? 12.090 7.035 13.069 1.00 87.88 115 GLY A C 1
ATOM 879 O O . GLY A 1 115 ? 12.596 6.970 14.190 1.00 87.88 115 GLY A O 1
ATOM 880 N N . LYS A 1 116 ? 11.007 6.315 12.747 1.00 93.38 116 LYS A N 1
ATOM 881 C CA . LYS A 1 116 ? 10.467 5.246 13.602 1.00 93.38 116 LYS A CA 1
ATOM 882 C C . LYS A 1 116 ? 11.106 3.892 13.267 1.00 93.38 116 LYS A C 1
ATOM 884 O O . LYS A 1 116 ? 11.698 3.704 12.208 1.00 93.38 116 LYS A O 1
ATOM 889 N N . SER A 1 117 ? 11.040 2.949 14.209 1.00 95.69 117 SER A N 1
ATOM 890 C CA . SER A 1 117 ? 11.666 1.629 14.064 1.00 95.69 117 SER A CA 1
ATOM 891 C C . SER A 1 117 ? 10.843 0.684 13.179 1.00 95.69 117 SER A C 1
ATOM 893 O O . SER A 1 117 ? 9.630 0.834 13.032 1.00 95.69 117 SER A O 1
ATOM 895 N N . ALA A 1 118 ? 11.481 -0.364 12.649 1.00 93.00 118 ALA A N 1
ATOM 896 C CA . ALA A 1 118 ? 10.770 -1.436 11.948 1.00 93.00 118 ALA A CA 1
ATOM 897 C C . ALA A 1 118 ? 9.705 -2.105 12.839 1.00 93.00 118 ALA A C 1
ATOM 899 O O . ALA A 1 118 ? 8.614 -2.417 12.369 1.00 93.00 118 ALA A O 1
ATOM 900 N N . GLU A 1 119 ? 9.986 -2.267 14.137 1.00 96.44 119 GLU A N 1
ATOM 901 C CA . GLU A 1 119 ? 9.021 -2.786 15.111 1.00 96.44 119 GLU A CA 1
ATOM 902 C C . GLU A 1 119 ? 7.793 -1.876 15.253 1.00 96.44 119 GLU A C 1
ATOM 904 O O . GLU A 1 119 ? 6.666 -2.371 15.294 1.00 96.44 119 GLU A O 1
ATOM 909 N N . TYR A 1 120 ? 7.989 -0.552 15.270 1.00 96.50 120 TYR A N 1
ATOM 910 C CA . TYR A 1 120 ? 6.887 0.409 15.284 1.00 96.50 120 TYR A CA 1
ATOM 911 C C . TYR A 1 120 ? 5.975 0.207 14.068 1.00 96.50 120 TYR A C 1
ATOM 913 O O . TYR A 1 120 ? 4.770 0.034 14.234 1.00 96.50 120 TYR A O 1
ATOM 921 N N . HIS A 1 121 ? 6.538 0.149 12.857 1.00 95.88 121 HIS A N 1
ATOM 922 C CA . HIS A 1 121 ? 5.747 -0.043 11.637 1.00 95.88 121 HIS A CA 1
ATOM 923 C C . HIS A 1 121 ? 5.102 -1.432 11.555 1.00 95.88 121 HIS A C 1
ATOM 925 O O . HIS A 1 121 ? 3.976 -1.563 11.077 1.00 95.88 121 HIS A O 1
ATOM 931 N N . TYR A 1 122 ? 5.768 -2.466 12.073 1.00 95.62 122 TYR A N 1
ATOM 932 C CA . TYR A 1 122 ? 5.193 -3.804 12.177 1.00 95.62 122 TYR A CA 1
ATOM 933 C C . TYR A 1 122 ? 3.965 -3.823 13.098 1.00 95.62 122 TYR A C 1
ATOM 935 O O . TYR A 1 122 ? 2.924 -4.376 12.740 1.00 95.62 122 TYR A O 1
ATOM 943 N N . ASN A 1 123 ? 4.057 -3.186 14.267 1.00 97.75 123 ASN A N 1
ATOM 944 C CA . ASN A 1 123 ? 2.937 -3.093 15.201 1.00 97.75 123 ASN A CA 1
ATOM 945 C C . ASN A 1 123 ? 1.829 -2.152 14.692 1.00 97.75 123 ASN A C 1
ATOM 947 O O . ASN A 1 123 ? 0.657 -2.430 14.931 1.00 97.75 123 ASN A O 1
ATOM 951 N N . LEU A 1 124 ? 2.168 -1.113 13.922 1.00 97.31 124 LEU A N 1
ATOM 952 C CA . LEU A 1 124 ? 1.191 -0.287 13.204 1.00 97.31 124 LEU A CA 1
ATOM 953 C C . LEU A 1 124 ? 0.385 -1.142 12.215 1.00 97.31 124 LEU A C 1
ATOM 955 O O .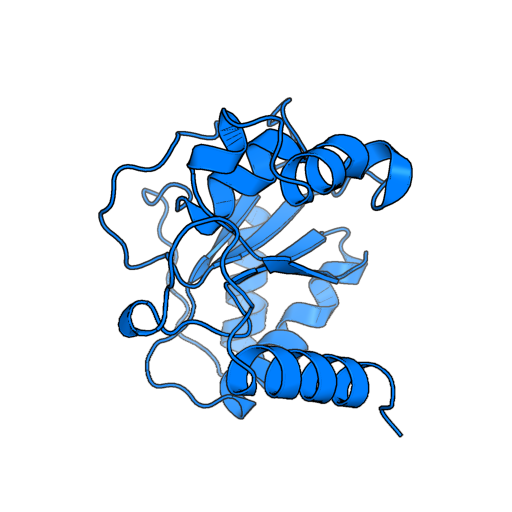 LEU A 1 124 ? -0.841 -1.077 12.196 1.00 97.31 124 LEU A O 1
ATOM 959 N N . GLY A 1 125 ? 1.051 -2.016 11.454 1.00 96.81 125 GLY A N 1
ATOM 960 C CA . GLY A 1 125 ? 0.379 -2.975 10.572 1.00 96.81 125 GLY A CA 1
ATOM 961 C C . GLY A 1 125 ? -0.575 -3.916 11.319 1.00 96.81 125 GLY A C 1
ATOM 962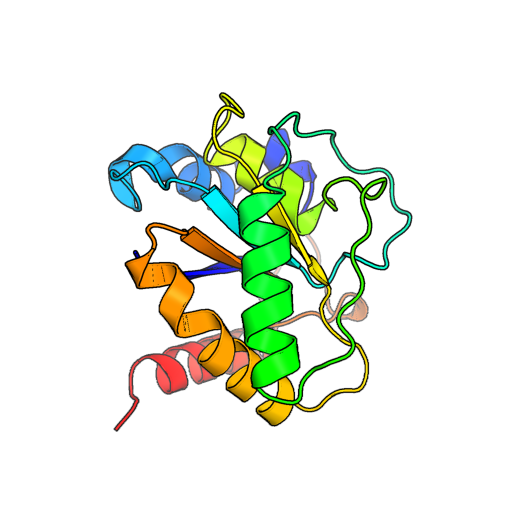 O O . GLY A 1 125 ? -1.676 -4.177 10.838 1.00 96.81 125 GLY A O 1
ATOM 963 N N . LYS A 1 126 ? -0.207 -4.372 12.527 1.00 97.62 126 LYS A N 1
ATOM 964 C CA . LYS A 1 126 ? -1.110 -5.162 13.386 1.00 97.62 126 LYS A CA 1
ATOM 965 C C . LYS A 1 126 ? -2.347 -4.371 13.811 1.00 97.62 126 LYS A C 1
ATOM 967 O O . LYS A 1 126 ? -3.440 -4.926 13.790 1.00 97.62 126 LYS A O 1
ATOM 972 N N . ALA A 1 127 ? -2.188 -3.096 14.170 1.00 98.19 127 ALA A N 1
ATOM 973 C CA . ALA A 1 127 ? -3.308 -2.234 14.551 1.00 98.19 127 ALA A CA 1
ATOM 974 C C . ALA A 1 127 ? -4.309 -2.032 13.398 1.00 98.19 127 ALA A C 1
ATOM 976 O O . ALA A 1 127 ? -5.510 -1.925 13.630 1.00 98.19 127 ALA A O 1
ATOM 977 N N . LEU A 1 128 ? -3.828 -2.039 12.151 1.00 98.38 128 LEU A N 1
ATOM 978 C CA . LEU A 1 128 ? -4.653 -1.898 10.946 1.00 98.38 128 LEU A CA 1
ATOM 979 C C . LEU A 1 128 ? -5.263 -3.215 10.442 1.00 98.38 128 LEU A C 1
ATOM 981 O O . LEU A 1 128 ? -6.115 -3.185 9.554 1.00 98.38 128 LEU A O 1
ATOM 985 N N . ALA A 1 129 ? -4.864 -4.366 10.994 1.00 97.81 129 ALA A N 1
ATOM 986 C CA . ALA A 1 129 ? -5.318 -5.681 10.541 1.00 97.81 129 ALA A CA 1
ATOM 987 C C . ALA A 1 129 ? -6.854 -5.847 10.451 1.00 97.81 129 ALA A C 1
ATOM 989 O O . ALA A 1 129 ? -7.294 -6.455 9.470 1.00 97.81 129 ALA A O 1
ATOM 990 N N . PRO A 1 130 ? -7.682 -5.288 11.367 1.00 98.25 130 PRO A N 1
ATOM 991 C CA . PRO A 1 130 ? -9.142 -5.423 11.302 1.00 98.25 130 PRO A CA 1
ATOM 992 C C . PRO A 1 130 ? -9.781 -4.884 10.014 1.00 98.25 130 PRO A C 1
ATOM 994 O O . PRO A 1 130 ? -10.823 -5.377 9.592 1.00 98.25 130 PRO A O 1
ATOM 997 N N . LEU A 1 131 ? -9.147 -3.919 9.337 1.00 98.56 131 LEU A N 1
ATOM 998 C CA . LEU A 1 131 ? -9.675 -3.331 8.098 1.00 98.56 131 LEU A CA 1
ATOM 999 C C . LEU A 1 131 ? -9.864 -4.376 6.984 1.00 98.56 131 LEU A C 1
ATOM 1001 O O . LEU A 1 131 ? -10.745 -4.238 6.132 1.00 98.56 131 LEU A O 1
ATOM 1005 N N . ARG A 1 132 ? -9.073 -5.457 7.009 1.00 97.44 132 ARG A N 1
ATOM 1006 C CA . ARG A 1 132 ? -9.190 -6.571 6.059 1.00 97.44 132 ARG A CA 1
ATOM 1007 C C . ARG A 1 132 ? -10.551 -7.257 6.141 1.00 97.44 132 ARG A C 1
ATOM 1009 O O . ARG A 1 132 ? -11.071 -7.675 5.104 1.00 97.44 132 ARG A O 1
ATOM 1016 N N . ASP A 1 133 ? -11.120 -7.361 7.337 1.00 97.56 133 ASP A N 1
ATOM 1017 C CA . ASP A 1 133 ? -12.429 -7.981 7.575 1.00 97.56 133 ASP A CA 1
ATOM 1018 C C . ASP A 1 133 ? -13.575 -7.014 7.242 1.00 97.56 133 ASP A C 1
ATOM 1020 O O . ASP A 1 133 ? -14.696 -7.421 6.942 1.00 97.56 133 ASP A O 1
ATOM 1024 N N . GLU A 1 134 ? -13.275 -5.715 7.196 1.00 97.88 134 GLU A N 1
ATOM 1025 C CA . GLU A 1 134 ? -14.210 -4.656 6.808 1.00 97.88 134 GLU A CA 1
ATOM 1026 C C . GLU A 1 134 ? -14.337 -4.510 5.273 1.00 97.88 134 GLU A C 1
ATOM 1028 O O . GLU A 1 134 ? -15.206 -3.785 4.777 1.00 97.88 134 GLU A O 1
ATOM 1033 N N . GLY A 1 135 ? -13.542 -5.265 4.502 1.00 97.75 135 GLY A N 1
ATOM 1034 C CA . GLY A 1 135 ? -13.527 -5.250 3.034 1.00 97.75 135 GLY A CA 1
ATOM 1035 C C . GLY A 1 135 ? -12.579 -4.207 2.435 1.00 97.75 135 GLY A C 1
ATOM 1036 O O . GLY A 1 135 ? -12.760 -3.809 1.280 1.00 97.75 135 GLY A O 1
ATOM 1037 N N . VAL A 1 136 ? -11.596 -3.748 3.216 1.00 98.50 136 VAL A N 1
ATOM 1038 C CA . VAL A 1 136 ? -10.557 -2.809 2.779 1.00 98.50 136 VAL A CA 1
ATOM 1039 C C . VAL A 1 136 ? -9.372 -3.578 2.208 1.00 98.50 136 VAL A C 1
ATOM 1041 O O . VAL A 1 136 ? -8.835 -4.478 2.854 1.00 98.50 136 VAL A O 1
ATOM 1044 N N . LEU A 1 137 ? -8.937 -3.194 1.010 1.00 98.25 137 LEU A N 1
ATOM 1045 C CA . LEU A 1 137 ? -7.668 -3.642 0.441 1.00 98.25 137 LEU A CA 1
ATOM 1046 C C . LEU A 1 137 ? -6.540 -2.756 0.981 1.00 98.25 137 LEU A C 1
ATOM 1048 O O . LEU A 1 137 ? -6.570 -1.542 0.790 1.00 98.25 137 LEU A O 1
ATOM 1052 N N . ILE A 1 138 ? -5.553 -3.352 1.648 1.00 98.25 138 ILE A N 1
ATOM 1053 C CA . ILE A 1 138 ? -4.388 -2.629 2.180 1.00 98.25 138 ILE A CA 1
ATOM 1054 C C . ILE A 1 138 ? -3.200 -2.856 1.246 1.00 98.25 138 ILE A C 1
ATOM 1056 O O . ILE A 1 138 ? -2.832 -4.005 0.992 1.00 98.25 138 ILE A O 1
ATOM 1060 N N . ILE A 1 139 ? -2.589 -1.770 0.772 1.00 97.38 139 ILE A N 1
ATOM 1061 C CA . ILE A 1 139 ? -1.420 -1.811 -0.111 1.00 97.38 139 ILE A CA 1
ATOM 1062 C C . ILE A 1 139 ? -0.290 -0.982 0.497 1.00 97.38 139 ILE A C 1
ATOM 1064 O O . ILE A 1 139 ? -0.398 0.236 0.634 1.00 97.38 139 ILE A O 1
ATOM 1068 N N . GLY A 1 140 ? 0.813 -1.647 0.835 1.00 95.69 140 GLY A N 1
ATOM 1069 C CA . GLY A 1 140 ? 2.096 -1.002 1.089 1.00 95.69 140 GLY A CA 1
ATOM 1070 C C . GLY A 1 140 ? 2.821 -0.727 -0.227 1.00 95.69 140 GLY A C 1
ATOM 1071 O O . GLY A 1 140 ? 2.981 -1.628 -1.043 1.00 95.69 140 GLY A O 1
ATOM 1072 N N . SER A 1 141 ? 3.265 0.506 -0.425 1.00 92.88 141 SER A N 1
ATOM 1073 C CA . SER A 1 141 ? 3.916 0.991 -1.640 1.00 92.88 141 SER A CA 1
ATOM 1074 C C . SER A 1 141 ? 5.331 1.470 -1.314 1.00 92.88 141 SER A C 1
ATOM 1076 O O . SER A 1 141 ? 5.507 2.425 -0.554 1.00 92.88 141 SER A O 1
ATOM 1078 N N . GLY A 1 142 ? 6.349 0.814 -1.875 1.00 90.00 142 GLY A N 1
ATOM 1079 C CA . GLY A 1 142 ? 7.753 1.113 -1.566 1.00 90.00 142 GLY A CA 1
ATOM 1080 C C . GLY A 1 142 ? 8.733 0.328 -2.431 1.00 90.00 142 GLY A C 1
ATOM 1081 O O . GLY A 1 142 ? 8.384 -0.042 -3.541 1.00 90.00 142 GLY A O 1
ATOM 1082 N N . ASN A 1 143 ? 9.942 0.074 -1.931 1.00 89.31 143 ASN A N 1
ATOM 1083 C CA . ASN A 1 143 ? 10.914 -0.865 -2.497 1.00 89.31 143 ASN A CA 1
ATOM 1084 C C . ASN A 1 143 ? 11.658 -1.550 -1.343 1.00 89.31 143 ASN A C 1
ATOM 1086 O O . ASN A 1 143 ? 11.927 -0.920 -0.323 1.00 89.31 143 ASN A O 1
ATOM 1090 N N . VAL A 1 144 ? 12.012 -2.826 -1.506 1.00 89.06 144 VAL A N 1
ATOM 1091 C CA . VAL A 1 144 ? 12.774 -3.580 -0.490 1.00 89.06 144 VAL A CA 1
ATOM 1092 C C . VAL A 1 144 ? 14.268 -3.246 -0.516 1.00 89.06 144 VAL A C 1
ATOM 1094 O O . VAL A 1 144 ? 14.947 -3.341 0.500 1.00 89.06 144 VAL A O 1
ATOM 1097 N N . THR A 1 145 ? 14.770 -2.786 -1.662 1.00 88.69 145 THR A N 1
ATOM 1098 C CA . THR A 1 145 ? 16.107 -2.216 -1.842 1.00 88.69 145 THR A C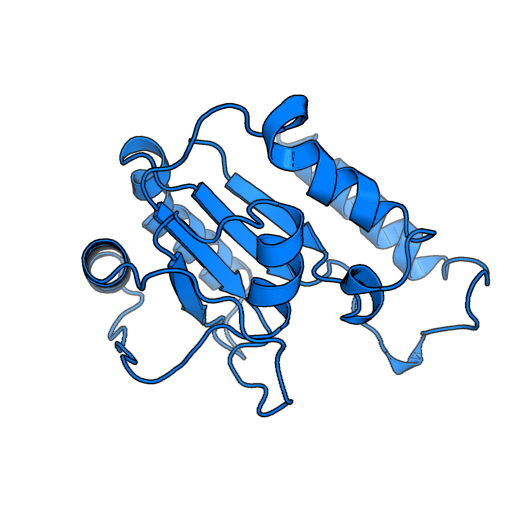A 1
ATOM 1099 C C . THR A 1 145 ? 15.970 -0.844 -2.497 1.00 88.69 145 THR A C 1
ATOM 1101 O O . THR A 1 145 ? 15.230 -0.681 -3.465 1.00 88.69 145 THR A O 1
ATOM 1104 N N . HIS A 1 146 ? 16.637 0.173 -1.948 1.00 86.75 146 HIS A N 1
ATOM 1105 C CA . HIS A 1 146 ? 16.470 1.553 -2.412 1.00 86.75 146 HIS A CA 1
ATOM 1106 C C . HIS A 1 146 ? 17.761 2.366 -2.235 1.00 86.75 146 HIS A C 1
ATOM 1108 O O . HIS A 1 146 ? 17.854 3.260 -1.394 1.00 86.75 146 HIS A O 1
ATOM 1114 N N . ASN A 1 147 ? 18.782 2.024 -3.025 1.00 85.50 147 ASN A N 1
ATOM 1115 C CA . ASN A 1 147 ? 20.027 2.786 -3.115 1.00 85.50 147 ASN A CA 1
ATOM 1116 C C . ASN A 1 147 ? 20.162 3.375 -4.524 1.00 85.50 147 ASN A C 1
ATOM 1118 O O . ASN A 1 147 ? 20.618 2.694 -5.441 1.00 85.50 147 ASN A O 1
ATOM 1122 N N . LEU A 1 148 ? 19.755 4.638 -4.679 1.00 82.62 148 LEU A N 1
ATOM 1123 C CA . LEU A 1 148 ? 19.777 5.333 -5.969 1.00 82.62 148 LEU A CA 1
ATOM 1124 C C . LEU A 1 148 ? 21.203 5.573 -6.492 1.00 82.62 148 LEU A C 1
ATOM 1126 O O . LEU A 1 148 ? 21.397 5.637 -7.700 1.00 82.62 148 LEU A O 1
ATOM 1130 N N . GLU A 1 149 ? 22.206 5.638 -5.612 1.00 83.50 149 GLU A N 1
ATOM 1131 C CA . GLU A 1 149 ? 23.618 5.773 -6.007 1.00 83.50 149 GLU A CA 1
ATOM 1132 C C . GLU A 1 149 ? 24.175 4.485 -6.626 1.00 83.50 149 GLU A C 1
ATOM 1134 O O . GLU A 1 149 ? 25.143 4.517 -7.381 1.00 83.50 149 GLU A O 1
ATOM 1139 N N . ALA A 1 150 ? 23.558 3.343 -6.316 1.00 83.56 150 ALA A N 1
ATOM 1140 C CA . ALA A 1 150 ? 23.935 2.036 -6.841 1.00 83.56 150 ALA A CA 1
ATOM 1141 C C . ALA A 1 150 ? 23.139 1.637 -8.097 1.00 83.56 150 ALA A C 1
ATOM 1143 O O . ALA A 1 150 ? 23.272 0.504 -8.567 1.00 83.56 150 ALA A O 1
ATOM 1144 N N . VAL A 1 151 ? 22.303 2.535 -8.631 1.00 80.94 151 VAL A N 1
ATOM 1145 C CA . VAL A 1 151 ? 21.543 2.290 -9.862 1.00 80.94 151 VAL A CA 1
ATOM 1146 C C . VAL A 1 151 ? 22.506 2.279 -11.047 1.00 80.94 151 VAL A C 1
ATOM 1148 O O . VAL A 1 151 ? 23.166 3.271 -11.351 1.00 80.94 151 VAL A O 1
ATOM 1151 N N . GLY A 1 152 ? 22.601 1.122 -11.700 1.00 79.69 152 GLY A N 1
ATOM 1152 C CA . GLY A 1 152 ? 23.373 0.938 -12.924 1.00 79.69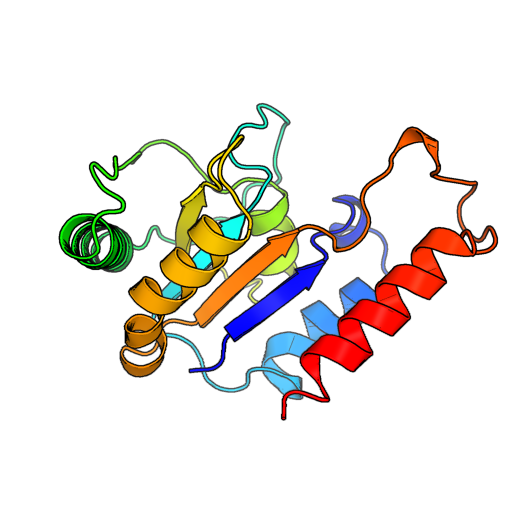 152 GLY A CA 1
ATOM 1153 C C . GLY A 1 152 ? 22.590 1.320 -14.186 1.00 79.69 152 GLY A C 1
ATOM 1154 O O . GLY A 1 152 ? 21.447 1.771 -14.104 1.00 79.69 152 GLY A O 1
ATOM 1155 N N . PRO A 1 153 ? 23.188 1.121 -15.373 1.00 79.75 153 PRO A N 1
ATOM 1156 C CA . PRO A 1 153 ? 22.485 1.254 -16.646 1.00 79.75 153 PRO A CA 1
ATOM 1157 C C . PRO A 1 153 ? 21.226 0.380 -16.701 1.00 79.75 153 PRO A C 1
ATOM 1159 O O . PRO A 1 153 ? 21.206 -0.712 -16.125 1.00 79.75 153 PRO A O 1
ATOM 1162 N N . ASN A 1 154 ? 20.215 0.825 -17.455 1.00 71.12 154 ASN A N 1
ATOM 1163 C CA . ASN A 1 154 ? 19.088 -0.033 -17.828 1.00 71.12 154 ASN A CA 1
ATOM 1164 C C . ASN A 1 154 ? 19.626 -1.318 -18.488 1.00 71.12 154 ASN A C 1
ATOM 1166 O O . ASN A 1 154 ? 20.577 -1.256 -19.269 1.00 71.12 154 ASN A O 1
ATOM 1170 N N . ASP A 1 155 ? 19.057 -2.467 -18.116 1.00 74.06 155 ASP A N 1
ATOM 1171 C CA . ASP A 1 155 ? 19.477 -3.825 -18.518 1.00 74.06 155 ASP A CA 1
ATOM 1172 C C . ASP A 1 155 ? 20.860 -4.286 -18.010 1.00 74.06 155 ASP A C 1
ATOM 1174 O O . ASP A 1 155 ? 21.361 -5.345 -18.396 1.00 74.06 155 ASP A O 1
ATOM 1178 N N . GLY A 1 156 ? 21.484 -3.522 -17.107 1.00 80.31 156 GLY A N 1
ATOM 1179 C CA . GLY A 1 156 ? 22.685 -3.943 -16.390 1.00 80.31 156 GLY A CA 1
ATOM 1180 C C . GLY A 1 156 ? 22.416 -5.082 -15.393 1.00 80.31 156 GLY A C 1
ATOM 1181 O O . GLY A 1 156 ? 21.279 -5.291 -14.961 1.00 80.31 156 GLY A O 1
ATOM 1182 N N . PRO A 1 157 ? 23.454 -5.833 -14.979 1.00 85.88 157 PRO A N 1
ATOM 1183 C CA . PRO A 1 157 ? 23.292 -6.878 -13.976 1.00 85.88 157 PRO A CA 1
ATOM 1184 C C . PRO A 1 157 ? 22.817 -6.283 -12.645 1.00 85.88 157 PRO A C 1
ATOM 1186 O O . PRO A 1 157 ? 23.334 -5.261 -12.188 1.00 85.88 157 PRO A O 1
ATOM 1189 N N . ILE A 1 158 ? 21.871 -6.961 -11.990 1.00 87.69 158 ILE A N 1
ATOM 1190 C CA . ILE A 1 158 ? 21.426 -6.599 -10.641 1.00 87.69 158 ILE A CA 1
ATOM 1191 C C . ILE A 1 158 ? 22.630 -6.715 -9.690 1.00 87.69 158 ILE A C 1
ATOM 1193 O O . ILE A 1 158 ? 23.276 -7.769 -9.659 1.00 87.69 158 ILE A O 1
ATOM 1197 N N . PRO A 1 159 ? 22.955 -5.674 -8.898 1.00 91.19 159 PRO A N 1
ATOM 1198 C CA . PRO A 1 159 ? 24.027 -5.759 -7.918 1.00 91.19 159 PRO A CA 1
ATOM 1199 C C . PRO A 1 159 ? 23.809 -6.925 -6.952 1.00 91.19 159 PRO A C 1
ATOM 1201 O O . PRO A 1 159 ? 22.721 -7.079 -6.396 1.00 91.19 159 PRO A O 1
ATOM 1204 N N . LYS A 1 160 ? 24.860 -7.713 -6.695 1.00 93.06 160 LYS A N 1
ATOM 1205 C CA . LYS A 1 160 ? 24.752 -8.940 -5.887 1.00 93.06 160 LYS A CA 1
ATOM 1206 C C . LYS A 1 160 ? 24.122 -8.698 -4.509 1.00 93.06 160 LYS A C 1
ATOM 1208 O O . LYS A 1 160 ? 23.284 -9.473 -4.070 1.00 93.06 160 LYS A O 1
ATOM 1213 N N . TRP A 1 161 ? 24.489 -7.605 -3.839 1.00 93.50 161 TRP A N 1
ATOM 1214 C CA . TRP A 1 161 ? 23.927 -7.257 -2.529 1.00 93.50 161 TRP A CA 1
ATOM 1215 C C . TRP A 1 161 ? 22.402 -7.063 -2.579 1.00 93.50 161 TRP A C 1
ATOM 1217 O O . TRP A 1 161 ? 21.712 -7.407 -1.623 1.00 93.50 161 TRP A O 1
ATOM 1227 N N . ALA A 1 162 ? 21.873 -6.540 -3.691 1.00 92.88 162 ALA A N 1
ATOM 1228 C CA . ALA A 1 162 ? 20.449 -6.285 -3.858 1.00 92.88 162 ALA A CA 1
ATOM 1229 C C . ALA A 1 162 ? 19.691 -7.596 -4.086 1.00 92.88 162 ALA A C 1
ATOM 1231 O O . ALA A 1 162 ? 18.674 -7.827 -3.438 1.00 92.88 162 ALA A O 1
ATOM 1232 N N . SER A 1 163 ? 20.220 -8.482 -4.941 1.00 93.44 163 SER A N 1
ATOM 1233 C CA . SER A 1 163 ? 19.632 -9.808 -5.167 1.00 93.44 163 SER A CA 1
ATOM 1234 C C . SER A 1 163 ? 19.722 -10.714 -3.934 1.00 93.44 163 SER A C 1
ATOM 1236 O O . SER A 1 163 ? 18.799 -11.479 -3.661 1.00 93.44 163 SER A O 1
ATOM 1238 N N . ASP A 1 164 ? 20.820 -10.624 -3.175 1.00 95.38 164 ASP A N 1
ATOM 1239 C CA . ASP A 1 164 ? 21.001 -11.373 -1.929 1.00 95.38 164 ASP A CA 1
ATOM 1240 C C . ASP A 1 164 ? 19.971 -10.931 -0.877 1.00 95.38 164 ASP A C 1
ATOM 1242 O O . ASP A 1 164 ? 19.340 -11.775 -0.242 1.00 95.38 164 ASP A O 1
ATOM 1246 N N . PHE A 1 165 ? 19.766 -9.616 -0.716 1.00 95.19 165 PHE A N 1
ATOM 1247 C CA . PHE A 1 165 ? 18.777 -9.082 0.222 1.00 95.19 165 PHE A CA 1
ATOM 1248 C C . PHE A 1 165 ? 17.341 -9.433 -0.183 1.00 95.19 165 PHE A C 1
ATOM 1250 O O . PHE A 1 165 ? 16.557 -9.841 0.670 1.00 95.19 165 PHE A O 1
ATOM 1257 N N . ASP A 1 166 ? 17.004 -9.318 -1.470 1.00 93.25 166 ASP A N 1
ATOM 1258 C CA . ASP A 1 166 ? 15.688 -9.703 -1.995 1.00 93.25 166 ASP A CA 1
ATOM 1259 C C . ASP A 1 166 ? 15.387 -11.188 -1.733 1.00 93.25 166 ASP A C 1
ATOM 1261 O O . ASP A 1 166 ? 14.330 -11.539 -1.203 1.00 93.25 166 ASP A O 1
ATOM 1265 N N . THR A 1 167 ? 16.369 -12.059 -1.993 1.00 94.88 167 THR A N 1
ATOM 1266 C CA . THR A 1 167 ? 16.259 -13.498 -1.710 1.00 94.88 167 THR A CA 1
ATOM 1267 C C . THR A 1 167 ? 16.066 -13.757 -0.220 1.00 94.88 167 THR A C 1
ATOM 1269 O O . THR A 1 167 ? 15.135 -14.465 0.161 1.00 94.88 167 THR A O 1
ATOM 1272 N N . TRP A 1 168 ? 16.901 -13.148 0.628 1.00 96.31 168 TRP A N 1
ATOM 1273 C CA . TRP A 1 168 ? 16.790 -13.281 2.079 1.00 96.31 168 TRP A CA 1
ATOM 1274 C C . TRP A 1 168 ? 15.418 -12.830 2.593 1.00 96.31 168 TRP A C 1
ATOM 1276 O O . TRP A 1 168 ? 14.814 -13.523 3.410 1.00 96.31 168 TRP A O 1
ATOM 1286 N N . LEU A 1 169 ? 14.906 -11.697 2.107 1.00 94.62 169 LEU A N 1
ATOM 1287 C CA . LEU A 1 169 ? 13.621 -11.161 2.542 1.00 94.62 169 LEU A CA 1
ATOM 1288 C C . LEU A 1 169 ? 12.467 -12.073 2.123 1.00 94.62 169 LEU A C 1
ATOM 1290 O O . LEU A 1 169 ? 11.603 -12.377 2.945 1.00 94.62 169 LEU A O 1
ATOM 1294 N N . LYS A 1 170 ? 12.464 -12.541 0.870 1.00 93.88 170 LYS A N 1
ATOM 1295 C CA . LYS A 1 170 ? 11.485 -13.520 0.384 1.00 93.88 170 LYS A CA 1
ATOM 1296 C C . LYS A 1 170 ? 11.484 -14.768 1.266 1.00 93.88 170 LYS A C 1
ATOM 1298 O O . LYS A 1 170 ? 10.426 -15.188 1.730 1.00 93.88 170 LYS A O 1
ATOM 1303 N N . ASP A 1 171 ? 12.659 -15.324 1.546 1.00 95.75 171 ASP A N 1
ATOM 1304 C CA . ASP A 1 171 ? 12.783 -16.534 2.355 1.00 95.75 171 ASP A CA 1
ATOM 1305 C C . ASP A 1 171 ? 12.341 -16.289 3.806 1.00 95.75 171 ASP A C 1
ATOM 1307 O O . ASP A 1 171 ? 11.642 -17.121 4.379 1.00 95.75 171 ASP A O 1
ATOM 1311 N N . ALA A 1 172 ? 12.667 -15.136 4.395 1.00 93.75 172 ALA A N 1
ATOM 1312 C CA . ALA A 1 172 ? 12.222 -14.759 5.737 1.00 93.75 172 ALA A CA 1
ATOM 1313 C C . ALA A 1 172 ? 10.696 -14.564 5.832 1.00 93.75 172 ALA A C 1
ATOM 1315 O O . ALA A 1 172 ? 10.097 -14.824 6.877 1.00 93.75 172 ALA A O 1
ATOM 1316 N N . LEU A 1 173 ? 10.054 -14.108 4.752 1.00 91.56 173 LEU A N 1
ATOM 1317 C CA . LEU A 1 173 ? 8.601 -13.953 4.683 1.00 91.56 173 LEU A CA 1
ATOM 1318 C C . LEU A 1 173 ? 7.878 -15.293 4.497 1.00 91.56 173 LEU A C 1
ATOM 1320 O O . LEU A 1 173 ? 6.837 -15.494 5.122 1.00 91.56 173 LEU A O 1
ATOM 1324 N N . LEU A 1 174 ? 8.417 -16.193 3.668 1.00 93.06 174 LEU A N 1
ATOM 1325 C CA . LEU A 1 174 ? 7.797 -17.485 3.354 1.00 93.06 174 LEU A CA 1
ATOM 1326 C C . LEU A 1 174 ? 8.064 -18.559 4.416 1.00 93.06 174 LEU A C 1
ATOM 1328 O O . LEU A 1 174 ? 7.200 -19.395 4.663 1.00 93.06 174 LEU A O 1
ATOM 1332 N N . ASN A 1 175 ? 9.224 -18.524 5.075 1.00 90.31 175 ASN A N 1
ATOM 1333 C CA . ASN A 1 175 ? 9.632 -19.525 6.065 1.00 90.31 175 ASN A CA 1
ATOM 1334 C C . ASN A 1 175 ? 9.305 -19.112 7.506 1.00 90.31 175 ASN A C 1
ATOM 1336 O O . ASN A 1 175 ? 10.046 -19.451 8.430 1.00 90.31 175 ASN A O 1
ATOM 1340 N N . ARG A 1 176 ? 8.220 -18.358 7.722 1.00 63.50 176 ARG A N 1
ATOM 1341 C CA . ARG A 1 176 ? 7.761 -18.050 9.082 1.00 63.50 176 ARG A CA 1
ATOM 1342 C C . ARG A 1 176 ? 7.397 -19.359 9.798 1.00 63.50 176 ARG A C 1
ATOM 1344 O O . ARG A 1 176 ? 6.385 -19.971 9.467 1.00 63.50 176 ARG A O 1
ATOM 1351 N N . ALA A 1 177 ? 8.253 -19.776 10.733 1.00 43.22 177 ALA A N 1
ATOM 1352 C CA . ALA A 1 177 ? 7.964 -20.799 11.737 1.00 43.22 177 ALA A CA 1
ATOM 1353 C C . ALA A 1 177 ? 7.014 -20.256 12.813 1.00 43.22 177 ALA A C 1
ATOM 1355 O O . ALA A 1 177 ? 7.100 -19.039 13.113 1.00 43.22 177 ALA A O 1
#

Sequence (177 aa):
MDTFFIAHGSVNMVVDETIPARSFLQSWKSDTMPETPKAILMISGHWDTDAPTLKYPAPGAPHLAQRVKELLDTSGFGPVEEDKARGLDHGASVQLMLMYPEATIPVCQLSVQNGKSAEYHYNLGKALAPLRDEGVLIIGSGNVTHNLEAVGPNDGPIPKWASDFDTWLKDALLNRA

InterPro domains:
  IPR004183 Extradiol ring-cleavage dioxygenase, class III enzyme, subunit B [PF02900] (51-174)
  IPR014436 Extradiol aromatic ring-opening dioxygenase, DODA-type [cd07363] (3-176)